Protein AF-A0A8T7HQQ9-F1 (afdb_monomer)

Nearest PDB structures (foldseek):
  2ytz-assembly3_B  TM=6.172E-01  e=3.065E-08  Pyrococcus horikoshii
  7vvw-assembly1_B  TM=5.852E-01  e=3.913E-08  Roseovarius indicus
  2ejt-assembly1_A  TM=5.828E-01  e=6.000E-08  Pyrococcus horikoshii
  2ytz-assembly3_A  TM=6.026E-01  e=2.760E-07  Pyrococcus horikoshii
  7vvw-assembly1_A  TM=6.184E-01  e=2.034E-07  Roseovarius indicus

Foldseek 3Di:
DWEWEWEQELVSQKTFIDTVNHTPDMDGNPLADCVVVVLVVDDPPYFYWYYYNPQIFTDDDVVVVDDFDDDGVQLSQLLSCCLPPPQAWQEEEEEQCGLQRNQLSCCQRRNHQEYEYEHQDPSSLVNNVVSSCVRHPPDDWDWDDDPFWIWTDDPSHIYIYGHRQLQVVLAPAATQAYEYEDPDAPLQAHPPLCVLLSSLNSCVNRQYKYKYKDKPNCVVSNVVSCVVNVWDKDWFPDKDKHKDKDQQPDVVRVPDPVPDDGRPVVVCVVSVADADPDSIGIGIIMTGMMIIHD

Radius of gyration: 18.9 Å; Cα contacts (8 Å, |Δi|>4): 613; chains: 1; bounding box: 51×44×47 Å

pLDDT: mean 82.26, std 18.25, range [32.03, 98.62]

Secondary structure (DSSP, 8-state):
--EEEEEE-TTSSEEEEEETTEEEEEEES-SS-SHHHHHHH--SS-EEEEEETTEEEEPP-GGGT---PPP-HHHHHHHHHHHHH----SEEEEET-TTTHHHHHIIIII--SEEEEEES-HHHHHHHHHHHHHHH-SSPPEEEE-SSEEEEEETTEEEEEEES-HHHHTTT---SEEEE----BTTTB-S-TTHHHHHHHHHHHTTPEEEEEEEGGGHHHHHHHHHHHTPEEEEEEEEEEEEEEEETT-TTTS---SS-----HHHHHHTTPPP-SSSEEEEEEEEEEEEEE-

Structure (mmCIF, N/CA/C/O backbone):
data_AF-A0A8T7HQQ9-F1
#
_entry.id   AF-A0A8T7HQQ9-F1
#
loop_
_atom_site.group_PDB
_atom_site.id
_atom_site.type_symbol
_atom_site.label_atom_id
_atom_site.label_alt_id
_atom_site.label_comp_id
_atom_site.label_asym_id
_atom_site.label_entity_id
_atom_site.label_seq_id
_atom_site.pdbx_PDB_ins_code
_atom_site.Cartn_x
_atom_site.Cartn_y
_atom_site.Cartn_z
_atom_site.occupancy
_atom_site.B_iso_or_equiv
_atom_site.auth_seq_id
_atom_site.auth_comp_id
_atom_site.auth_asym_id
_atom_site.auth_atom_id
_atom_site.pdbx_PDB_model_num
ATOM 1 N N . MET A 1 1 ? 3.944 18.486 -23.556 1.00 62.72 1 MET A N 1
ATOM 2 C CA . MET A 1 1 ? 4.621 17.849 -22.408 1.00 62.72 1 MET A CA 1
ATOM 3 C C . MET A 1 1 ? 4.194 16.395 -22.449 1.00 62.72 1 MET A C 1
ATOM 5 O O . MET A 1 1 ? 2.994 16.179 -22.555 1.00 62.72 1 MET A O 1
ATOM 9 N N . ASN A 1 2 ? 5.118 15.434 -22.503 1.00 61.94 2 ASN A N 1
ATOM 10 C CA . ASN A 1 2 ? 4.721 14.025 -22.573 1.00 61.94 2 ASN A CA 1
ATOM 11 C C . ASN A 1 2 ? 4.152 13.606 -21.216 1.00 61.94 2 ASN A C 1
ATOM 13 O O . ASN A 1 2 ? 4.772 13.869 -20.181 1.00 61.94 2 ASN A O 1
ATOM 17 N N . ASN A 1 3 ? 2.970 12.994 -21.238 1.00 81.25 3 ASN A N 1
ATOM 18 C CA . ASN A 1 3 ? 2.319 12.448 -20.058 1.00 81.25 3 ASN A CA 1
ATOM 19 C C . ASN A 1 3 ? 2.271 10.930 -20.210 1.00 81.25 3 ASN A C 1
ATOM 21 O O . ASN A 1 3 ? 1.443 10.399 -20.956 1.00 81.25 3 ASN A O 1
ATOM 25 N N . TYR A 1 4 ? 3.212 10.257 -19.553 1.00 84.44 4 TYR A N 1
ATOM 26 C CA . TYR A 1 4 ? 3.312 8.808 -19.604 1.00 84.44 4 TYR A CA 1
ATOM 27 C C . TYR A 1 4 ? 2.467 8.192 -18.495 1.00 84.44 4 TYR A C 1
ATOM 29 O O . TYR A 1 4 ? 2.527 8.623 -17.341 1.00 84.44 4 TYR A O 1
ATOM 37 N N . ARG A 1 5 ? 1.699 7.158 -18.835 1.00 87.25 5 ARG A N 1
ATOM 38 C CA . ARG A 1 5 ? 0.920 6.365 -17.880 1.00 87.25 5 ARG A CA 1
ATOM 39 C C . ARG A 1 5 ? 1.297 4.903 -18.037 1.00 87.25 5 ARG A C 1
ATOM 41 O O . ARG A 1 5 ? 1.096 4.340 -19.104 1.00 87.25 5 ARG A O 1
ATOM 48 N N . LEU A 1 6 ? 1.813 4.294 -16.979 1.00 86.69 6 LEU A N 1
ATOM 49 C CA . LEU A 1 6 ? 1.999 2.853 -16.891 1.00 86.69 6 LEU A CA 1
ATOM 50 C C . LEU A 1 6 ? 0.832 2.262 -16.101 1.00 86.69 6 LEU A C 1
ATOM 52 O O . LEU A 1 6 ? 0.699 2.527 -14.907 1.00 86.69 6 LEU A O 1
ATOM 56 N N . ILE A 1 7 ? -0.038 1.507 -16.764 1.00 89.12 7 ILE A N 1
ATOM 57 C CA . ILE A 1 7 ? -1.265 0.971 -16.166 1.00 89.12 7 ILE A CA 1
ATOM 58 C C . ILE A 1 7 ? -1.230 -0.548 -16.219 1.00 89.12 7 ILE A C 1
ATOM 60 O O . ILE A 1 7 ? -1.074 -1.127 -17.291 1.00 89.12 7 ILE A O 1
ATOM 64 N N . THR A 1 8 ? -1.414 -1.173 -15.063 1.00 89.94 8 THR A N 1
ATOM 65 C CA . THR A 1 8 ? -1.632 -2.613 -14.936 1.00 89.94 8 THR A CA 1
ATOM 66 C C . THR A 1 8 ? -3.133 -2.904 -14.949 1.00 89.94 8 THR A C 1
ATOM 68 O O . THR A 1 8 ? -3.912 -2.242 -14.257 1.00 89.94 8 THR A O 1
ATOM 71 N N . ASP A 1 9 ? -3.561 -3.882 -15.739 1.00 90.81 9 ASP A N 1
ATOM 72 C CA . ASP A 1 9 ? -4.970 -4.266 -15.826 1.00 90.81 9 ASP A CA 1
ATOM 73 C C . ASP A 1 9 ? -5.455 -4.943 -14.531 1.00 90.81 9 ASP A C 1
ATOM 75 O O . ASP A 1 9 ? -4.669 -5.467 -13.741 1.00 90.81 9 ASP A O 1
ATOM 79 N N . ALA A 1 10 ? -6.773 -4.929 -14.307 1.00 90.81 10 ALA A N 1
ATOM 80 C CA . ALA A 1 10 ? -7.400 -5.415 -13.073 1.00 90.81 10 ALA A CA 1
ATOM 81 C C . ALA A 1 10 ? -7.166 -6.913 -12.800 1.00 90.81 10 ALA A C 1
ATOM 83 O O . ALA A 1 10 ? -7.166 -7.363 -11.657 1.00 90.81 10 ALA A O 1
ATOM 84 N N . ASP A 1 11 ? -6.966 -7.708 -13.845 1.00 89.69 11 ASP A N 1
ATOM 85 C CA . ASP A 1 11 ? -6.648 -9.128 -13.723 1.00 89.69 11 ASP A CA 1
ATOM 86 C C . ASP A 1 11 ? -5.150 -9.393 -13.502 1.00 89.69 11 ASP A C 1
ATOM 88 O O . ASP A 1 11 ? -4.794 -10.532 -13.192 1.00 89.69 11 ASP A O 1
ATOM 92 N N . LEU A 1 12 ? -4.311 -8.348 -13.567 1.00 88.75 12 LEU A N 1
ATOM 93 C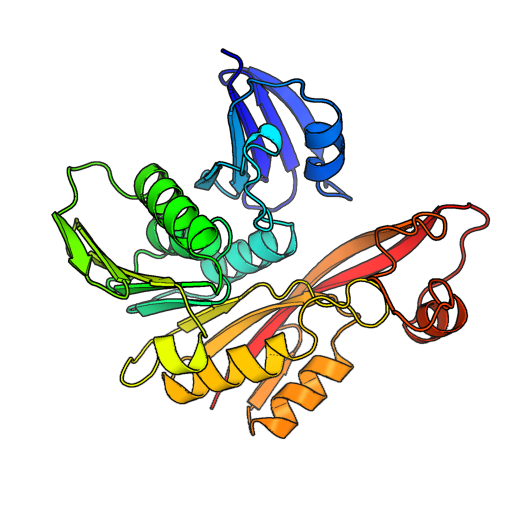 CA . LEU A 1 12 ? -2.843 -8.379 -13.574 1.00 88.75 12 LEU A CA 1
ATOM 94 C C . LEU A 1 12 ? -2.249 -9.055 -14.820 1.00 88.75 12 LEU A C 1
ATOM 96 O O . LEU A 1 12 ? -1.062 -9.380 -14.844 1.00 88.75 12 LEU A O 1
ATOM 100 N N . ALA A 1 13 ? -3.054 -9.271 -15.865 1.00 87.81 13 ALA A N 1
ATOM 101 C CA . ALA A 1 13 ? -2.622 -9.979 -17.061 1.00 87.81 13 ALA A CA 1
ATOM 102 C C . ALA A 1 13 ? -1.843 -9.091 -18.025 1.00 87.81 13 ALA A C 1
ATOM 104 O O . ALA A 1 13 ? -1.060 -9.631 -18.794 1.00 87.81 13 ALA A O 1
ATOM 105 N N . ASN A 1 14 ? -2.008 -7.766 -17.990 1.00 87.88 14 ASN A N 1
ATOM 106 C CA . ASN A 1 14 ? -1.263 -6.865 -18.867 1.00 87.88 14 ASN A CA 1
ATOM 107 C C . ASN A 1 14 ? -0.781 -5.622 -18.131 1.00 87.88 14 ASN A C 1
ATOM 109 O O . ASN A 1 14 ? -1.441 -5.119 -17.221 1.00 87.88 14 ASN A O 1
ATOM 113 N N . GLN A 1 15 ? 0.345 -5.086 -18.592 1.00 87.12 15 GLN A N 1
ATOM 114 C CA . GLN A 1 15 ? 0.811 -3.751 -18.247 1.00 87.12 15 GLN A CA 1
ATOM 115 C C . GLN A 1 15 ? 1.030 -2.947 -19.529 1.00 87.12 15 GLN A C 1
ATOM 117 O O . GLN A 1 15 ? 1.688 -3.412 -20.460 1.00 87.12 15 GLN A O 1
ATOM 122 N N . ARG A 1 16 ? 0.459 -1.745 -19.591 1.00 88.69 16 ARG A N 1
ATOM 123 C CA . ARG A 1 16 ? 0.450 -0.884 -20.778 1.00 88.69 16 ARG A CA 1
ATOM 124 C C . ARG A 1 16 ? 1.108 0.451 -20.477 1.00 88.69 16 ARG A C 1
ATOM 126 O O . ARG A 1 16 ? 0.788 1.084 -19.472 1.00 88.69 16 ARG A O 1
ATOM 133 N N . LEU A 1 17 ? 2.002 0.884 -21.357 1.00 87.38 17 LEU A N 1
ATOM 134 C CA . LEU A 1 17 ? 2.579 2.220 -21.371 1.00 87.38 17 LEU A CA 1
ATOM 135 C C . LEU A 1 17 ? 1.827 3.075 -22.389 1.00 87.38 17 LEU A C 1
ATOM 137 O O . LEU A 1 17 ? 1.870 2.818 -23.592 1.00 87.38 17 LEU A O 1
ATOM 141 N N . LEU A 1 18 ? 1.175 4.117 -21.892 1.00 88.44 18 LEU A N 1
ATOM 142 C CA . LEU A 1 18 ? 0.464 5.103 -22.690 1.00 88.44 18 LEU A CA 1
ATOM 143 C C . LEU A 1 18 ? 1.251 6.414 -22.712 1.00 88.44 18 LEU A C 1
ATOM 145 O O . LEU A 1 18 ? 1.771 6.839 -21.681 1.00 88.44 18 LEU A O 1
ATOM 149 N N . ASN A 1 19 ? 1.275 7.089 -23.855 1.00 87.19 19 ASN A N 1
ATOM 150 C CA . ASN A 1 19 ? 1.781 8.444 -24.039 1.00 87.19 19 ASN A CA 1
ATOM 151 C C . ASN A 1 19 ? 0.651 9.311 -24.600 1.00 87.19 19 ASN A C 1
ATOM 153 O O . ASN A 1 19 ? 0.248 9.149 -25.750 1.00 87.19 19 ASN A O 1
ATOM 157 N N . ASN A 1 20 ? 0.109 10.217 -23.784 1.00 85.75 20 ASN A N 1
ATOM 158 C CA . ASN A 1 20 ? -1.069 11.019 -24.146 1.00 85.75 20 ASN A CA 1
ATOM 159 C C . ASN A 1 20 ? -2.244 10.156 -24.665 1.00 85.75 20 ASN A C 1
ATOM 161 O O . ASN A 1 20 ? -2.833 10.465 -25.696 1.00 85.75 20 ASN A O 1
ATOM 165 N N . GLU A 1 21 ? -2.559 9.068 -23.950 1.00 87.00 21 GLU A N 1
ATOM 166 C CA . GLU A 1 21 ? -3.611 8.082 -24.282 1.00 87.00 21 GLU A CA 1
ATOM 167 C C . GLU A 1 21 ? -3.352 7.212 -25.526 1.00 87.00 21 GLU A C 1
ATOM 169 O O . GLU A 1 21 ? -4.173 6.358 -25.857 1.00 87.00 21 GLU A O 1
ATOM 174 N N . ILE A 1 22 ? -2.206 7.368 -26.189 1.00 88.12 22 ILE A N 1
ATOM 175 C CA . ILE A 1 22 ? -1.765 6.464 -27.253 1.00 88.12 22 ILE A CA 1
ATOM 176 C C . ILE A 1 22 ? -0.929 5.356 -26.619 1.00 88.12 22 ILE A C 1
ATOM 178 O O . ILE A 1 22 ? 0.030 5.638 -25.903 1.00 88.12 22 ILE A O 1
ATOM 182 N N . GLU A 1 23 ? -1.291 4.100 -26.861 1.00 90.19 23 GLU A N 1
ATOM 183 C CA . GLU A 1 23 ? -0.507 2.957 -26.397 1.00 90.19 23 GLU A CA 1
ATOM 184 C C . GLU A 1 23 ? 0.798 2.847 -27.193 1.00 90.19 23 GLU A C 1
ATOM 186 O O . GLU A 1 23 ? 0.785 2.666 -28.408 1.00 90.19 23 GLU A O 1
ATOM 191 N N . GLU A 1 24 ? 1.923 2.983 -26.494 1.00 86.00 24 GLU A N 1
ATOM 192 C CA . GLU A 1 24 ? 3.272 2.871 -27.064 1.00 86.00 24 GLU A CA 1
ATOM 193 C C . GLU A 1 24 ? 3.819 1.447 -26.896 1.00 86.00 24 GLU A C 1
ATOM 195 O O . GLU A 1 24 ? 4.604 0.965 -27.711 1.00 86.00 24 GLU A O 1
ATOM 200 N N . MET A 1 25 ? 3.432 0.776 -25.806 1.00 84.44 25 MET A N 1
ATOM 201 C CA . MET A 1 25 ? 3.909 -0.559 -25.455 1.00 84.44 25 MET A CA 1
ATOM 202 C C . MET A 1 25 ? 2.899 -1.280 -24.561 1.00 84.44 25 MET A C 1
ATOM 204 O O . MET A 1 25 ? 2.342 -0.689 -23.637 1.00 84.44 25 MET A O 1
ATOM 208 N N . SER A 1 26 ? 2.749 -2.584 -24.772 1.00 85.44 26 SER A N 1
ATOM 209 C CA . SER A 1 26 ? 2.016 -3.492 -23.893 1.00 85.44 26 SER A CA 1
ATOM 210 C C . SER A 1 26 ? 2.866 -4.719 -23.585 1.00 85.44 26 SER A C 1
ATOM 212 O O . SER A 1 26 ? 3.539 -5.254 -24.468 1.00 85.44 26 SER A O 1
ATOM 214 N N . VAL A 1 27 ? 2.805 -5.197 -22.348 1.00 79.81 27 VAL A N 1
ATOM 215 C CA . VAL A 1 27 ? 3.419 -6.458 -21.932 1.00 79.81 27 VAL A CA 1
ATOM 216 C C . VAL A 1 27 ? 2.344 -7.352 -21.343 1.00 79.81 27 VAL A C 1
ATOM 218 O O . VAL A 1 27 ? 1.731 -7.011 -20.331 1.00 79.81 27 VAL A O 1
ATOM 221 N N . GLU A 1 28 ? 2.135 -8.498 -21.985 1.00 82.19 28 GLU A N 1
ATOM 222 C CA . GLU A 1 28 ? 1.307 -9.576 -21.454 1.00 82.19 28 GLU A CA 1
ATOM 223 C C . GLU A 1 28 ? 2.076 -10.323 -20.362 1.00 82.19 28 GLU A C 1
ATOM 225 O O . GLU A 1 28 ? 3.266 -10.610 -20.504 1.00 82.19 28 GLU A O 1
ATOM 230 N N . LYS A 1 29 ? 1.376 -10.656 -19.279 1.00 72.31 29 LYS A N 1
ATOM 231 C CA . LYS A 1 29 ? 1.874 -11.324 -18.072 1.00 72.31 29 LYS A CA 1
ATOM 232 C C . LYS A 1 29 ? 3.209 -10.727 -17.632 1.00 72.31 29 LYS A C 1
ATOM 234 O O . LYS A 1 29 ? 4.226 -11.425 -17.691 1.00 72.31 29 LYS A O 1
ATOM 239 N N . PRO A 1 30 ? 3.230 -9.438 -17.246 1.00 67.56 30 PRO A N 1
ATOM 240 C CA . PRO A 1 30 ? 4.462 -8.753 -16.889 1.00 67.56 30 PRO A CA 1
ATOM 241 C C . PRO A 1 30 ? 5.160 -9.517 -15.763 1.00 67.56 30 PRO A C 1
ATOM 243 O O . PRO A 1 30 ? 4.768 -9.463 -14.603 1.00 67.56 30 PRO A O 1
ATOM 246 N N . LEU A 1 31 ? 6.214 -10.248 -16.132 1.00 57.56 31 LEU A N 1
ATOM 247 C CA . LEU A 1 31 ? 7.060 -10.984 -15.195 1.00 57.56 31 LEU A CA 1
ATOM 248 C C . LEU A 1 31 ? 7.798 -10.019 -14.258 1.00 57.56 31 LEU A C 1
ATOM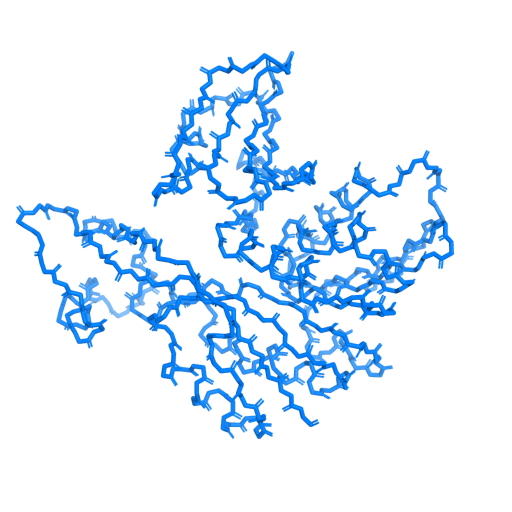 250 O O . LEU A 1 31 ? 8.195 -10.386 -13.163 1.00 57.56 31 LEU A O 1
ATOM 254 N N . LEU A 1 32 ? 7.984 -8.771 -14.685 1.00 57.56 32 LEU A N 1
ATOM 255 C CA . LEU A 1 32 ? 8.584 -7.698 -13.907 1.00 57.56 32 LEU A CA 1
ATOM 256 C C . LEU A 1 32 ? 7.717 -6.454 -14.046 1.00 57.56 32 LEU A C 1
ATOM 258 O O . LEU A 1 32 ? 7.183 -6.193 -15.123 1.00 57.56 32 LEU A O 1
ATOM 262 N N . SER A 1 33 ? 7.667 -5.646 -12.991 1.00 58.66 33 SER A N 1
ATOM 263 C CA . SER A 1 33 ? 7.308 -4.233 -13.118 1.00 58.66 33 SER A CA 1
ATOM 264 C C . SER A 1 33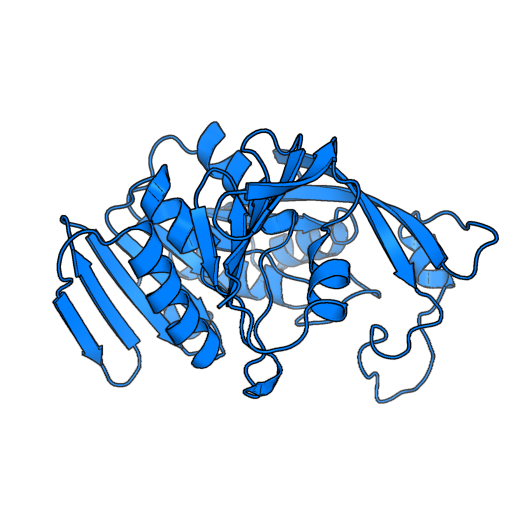 ? 8.226 -3.570 -14.160 1.00 58.66 33 SER A C 1
ATOM 266 O O . SER A 1 33 ? 9.443 -3.535 -13.955 1.00 58.66 33 SER A O 1
ATOM 268 N N . LEU A 1 34 ? 7.684 -3.029 -15.259 1.00 61.75 34 LEU A N 1
ATOM 269 C CA . LEU A 1 34 ? 8.426 -2.204 -16.231 1.00 61.75 34 LEU A CA 1
ATOM 270 C C . LEU A 1 34 ? 8.929 -0.881 -15.627 1.00 61.75 34 LEU A C 1
ATOM 272 O O . LEU A 1 34 ? 9.793 -0.210 -16.193 1.00 61.75 34 LEU A O 1
ATOM 276 N N . GLU A 1 35 ? 8.411 -0.522 -14.458 1.00 64.00 35 GLU A N 1
ATOM 277 C CA . GLU A 1 35 ? 8.636 0.704 -13.710 1.00 64.00 35 GLU A CA 1
ATOM 278 C C . GLU A 1 35 ? 10.122 1.100 -13.618 1.00 64.00 35 GLU A C 1
ATOM 280 O O . GLU A 1 35 ? 10.449 2.215 -14.032 1.00 64.00 35 GLU A O 1
ATOM 285 N N . PRO A 1 36 ? 11.058 0.247 -13.138 1.00 57.94 36 PRO A N 1
ATOM 286 C CA . PRO A 1 36 ? 12.452 0.656 -12.965 1.00 57.94 36 PRO A CA 1
ATOM 287 C C . PRO A 1 36 ? 13.175 0.853 -14.302 1.00 57.94 36 PRO A C 1
ATOM 289 O O . PRO A 1 36 ? 14.076 1.683 -14.395 1.00 57.94 36 PRO A O 1
ATOM 292 N N . LEU A 1 37 ? 12.776 0.103 -15.337 1.00 61.19 37 LEU A N 1
ATOM 293 C CA . LEU A 1 37 ? 13.358 0.199 -16.676 1.00 61.19 37 LEU A CA 1
ATOM 294 C C . LEU A 1 37 ? 12.938 1.501 -17.355 1.00 61.19 37 LEU A C 1
ATOM 296 O O . LEU A 1 37 ? 13.776 2.199 -17.921 1.00 61.19 37 LEU A O 1
ATOM 300 N N . LEU A 1 38 ? 11.655 1.851 -17.256 1.00 65.38 38 LEU A N 1
ATOM 301 C CA . LEU A 1 38 ? 11.108 3.061 -17.860 1.00 65.38 38 LEU A CA 1
ATOM 302 C C . LEU A 1 38 ? 11.610 4.317 -17.146 1.00 65.38 38 LEU A C 1
ATOM 304 O O . LEU A 1 38 ? 12.049 5.257 -17.803 1.00 65.38 38 LEU A O 1
ATOM 308 N N . LEU A 1 39 ? 11.633 4.324 -15.812 1.00 62.44 39 LEU A N 1
ATOM 309 C CA . LEU A 1 39 ? 12.123 5.473 -15.044 1.00 62.44 39 LEU A CA 1
ATOM 310 C C . LEU A 1 39 ? 13.601 5.788 -15.307 1.00 62.44 39 LEU A C 1
ATOM 312 O O . LEU A 1 39 ? 13.986 6.951 -15.260 1.00 62.44 39 LEU A O 1
ATOM 316 N N . ALA A 1 40 ? 14.418 4.778 -15.618 1.00 61.38 40 ALA A N 1
ATOM 317 C CA . ALA A 1 40 ? 15.818 4.981 -15.986 1.00 61.38 40 ALA A CA 1
ATOM 318 C C . ALA A 1 40 ? 16.001 5.570 -17.399 1.00 61.38 40 ALA A C 1
ATOM 320 O O . ALA A 1 40 ? 17.045 6.152 -17.687 1.00 61.38 40 ALA A O 1
ATOM 321 N N . GLN A 1 41 ? 15.014 5.404 -18.286 1.00 66.00 41 GLN A N 1
ATOM 322 C CA . GLN A 1 41 ? 15.097 5.805 -19.696 1.00 66.00 41 GLN A CA 1
ATOM 323 C C . GLN A 1 41 ? 14.354 7.108 -20.007 1.00 66.00 41 GLN A C 1
ATOM 325 O O . GLN A 1 41 ? 14.681 7.787 -20.981 1.00 66.00 41 GLN A O 1
ATOM 330 N N . LEU A 1 42 ? 13.353 7.472 -19.206 1.00 64.44 42 LEU A N 1
ATOM 331 C CA . LEU A 1 42 ? 12.567 8.680 -19.425 1.00 64.44 42 LEU A CA 1
ATOM 332 C C . LEU A 1 42 ? 13.351 9.929 -18.994 1.00 64.44 42 LEU A C 1
ATOM 334 O O . LEU A 1 42 ? 13.641 10.135 -17.818 1.00 64.44 42 LEU A O 1
ATOM 338 N N . ALA A 1 43 ? 13.672 10.791 -19.961 1.00 56.53 43 ALA A N 1
ATOM 339 C CA . ALA A 1 43 ? 14.317 12.074 -19.702 1.00 56.53 43 ALA A CA 1
ATOM 340 C C . ALA A 1 43 ? 13.331 13.082 -19.060 1.00 56.53 43 ALA A C 1
ATOM 342 O O . ALA A 1 43 ? 12.196 13.211 -19.532 1.00 56.53 43 ALA A O 1
ATOM 343 N N . PRO A 1 44 ? 13.740 13.848 -18.029 1.00 59.31 44 PRO A N 1
ATOM 344 C CA . PRO A 1 44 ? 12.962 14.985 -17.531 1.00 59.31 44 PRO A CA 1
ATOM 345 C C . PRO A 1 44 ? 12.720 16.039 -18.634 1.00 59.31 44 PRO A C 1
ATOM 347 O O . PRO A 1 44 ? 13.604 16.227 -19.473 1.00 59.31 44 PRO A O 1
ATOM 350 N N . PRO A 1 45 ? 11.593 16.789 -18.634 1.00 56.00 45 PRO A N 1
ATOM 351 C CA . PRO A 1 45 ? 10.503 16.806 -17.655 1.00 56.00 45 PRO A CA 1
ATOM 352 C C . PRO A 1 45 ? 9.267 16.029 -18.151 1.00 56.00 45 PRO A C 1
ATOM 354 O O . PRO A 1 45 ? 8.407 16.577 -18.846 1.00 56.00 45 PRO A O 1
ATOM 357 N N . ALA A 1 46 ? 9.153 14.755 -17.778 1.00 61.91 46 ALA A N 1
ATOM 358 C CA . ALA A 1 46 ? 7.958 13.953 -18.031 1.00 61.91 46 ALA A CA 1
ATOM 359 C C . ALA A 1 46 ? 7.118 13.821 -16.754 1.00 61.91 46 ALA A C 1
ATOM 361 O O . ALA A 1 46 ? 7.656 13.564 -15.677 1.00 61.91 46 ALA A O 1
ATOM 362 N N . THR A 1 47 ? 5.795 13.969 -16.866 1.00 72.25 47 THR A N 1
ATOM 363 C CA . THR A 1 47 ? 4.883 13.498 -15.815 1.00 72.25 47 THR A CA 1
ATOM 364 C C . THR A 1 47 ? 4.686 12.004 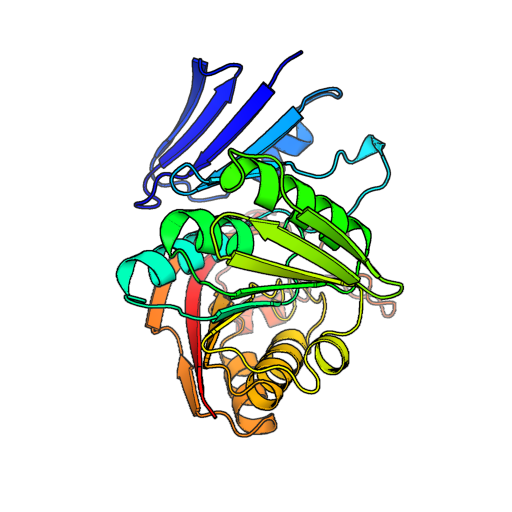-16.023 1.00 72.25 47 THR A C 1
ATOM 366 O O . THR A 1 47 ? 4.278 11.583 -17.104 1.00 72.25 47 THR A O 1
ATOM 369 N N . PHE A 1 48 ? 5.013 11.213 -15.003 1.00 81.25 48 PHE A N 1
ATOM 370 C CA . PHE A 1 48 ? 4.853 9.766 -15.033 1.00 81.25 48 PHE A CA 1
ATOM 371 C C . PHE A 1 48 ? 3.812 9.345 -14.002 1.00 81.25 48 PHE A C 1
ATOM 373 O O . PHE A 1 48 ? 3.955 9.608 -12.801 1.00 81.25 48 PHE A O 1
ATOM 380 N N . LEU A 1 49 ? 2.752 8.711 -14.488 1.00 87.31 49 LEU A N 1
ATOM 381 C CA . LEU A 1 49 ? 1.715 8.111 -13.668 1.00 87.31 49 LEU A CA 1
ATOM 382 C C . LEU A 1 49 ? 1.860 6.598 -13.693 1.00 87.31 49 LEU A C 1
ATOM 384 O O . LEU A 1 49 ? 2.094 6.005 -14.742 1.00 87.31 49 LEU A O 1
ATOM 388 N N . MET A 1 50 ? 1.650 5.980 -12.542 1.00 87.38 50 MET A N 1
ATOM 389 C CA . MET A 1 50 ? 1.588 4.533 -12.408 1.00 87.38 50 MET A CA 1
ATOM 390 C C . MET A 1 50 ? 0.246 4.144 -11.817 1.00 87.38 50 MET A C 1
ATOM 392 O O . MET A 1 50 ? -0.234 4.817 -10.906 1.00 87.38 50 MET A O 1
ATOM 396 N N . GLY A 1 51 ? -0.367 3.079 -12.311 1.00 88.81 51 GLY A N 1
ATOM 397 C CA . GLY A 1 51 ? -1.679 2.692 -11.833 1.00 88.81 51 GLY A CA 1
ATOM 398 C C . GLY A 1 51 ? -2.044 1.238 -12.028 1.00 88.81 51 GLY A C 1
ATOM 399 O O . GLY A 1 51 ? -1.355 0.479 -12.706 1.00 88.81 51 GLY A O 1
ATOM 400 N N . TYR A 1 52 ? -3.175 0.891 -11.433 1.00 92.25 52 TYR A N 1
ATOM 401 C CA . TYR A 1 52 ? -3.823 -0.404 -11.534 1.00 92.25 52 TYR A CA 1
ATOM 402 C C . TYR A 1 52 ? -5.337 -0.202 -11.534 1.00 92.25 52 TYR A C 1
ATOM 404 O O . TYR A 1 52 ? -5.835 0.601 -10.742 1.00 92.25 52 TYR A O 1
ATOM 412 N N . ASP A 1 53 ? -6.046 -0.923 -12.412 1.00 91.00 53 ASP A N 1
ATOM 413 C CA . ASP A 1 53 ? -7.518 -0.907 -12.488 1.00 91.00 53 ASP A CA 1
ATOM 414 C C . ASP A 1 53 ? -8.065 0.532 -12.503 1.00 91.00 53 ASP A C 1
ATOM 416 O O . ASP A 1 53 ? -8.866 0.897 -11.655 1.00 91.00 53 ASP A O 1
ATOM 420 N N . ASP A 1 54 ? -7.543 1.337 -13.443 1.00 90.44 54 ASP A N 1
ATOM 421 C CA . ASP A 1 54 ? -7.778 2.775 -13.704 1.00 90.44 54 ASP A CA 1
ATOM 422 C C . ASP A 1 54 ? -7.319 3.803 -12.649 1.00 90.44 54 ASP A C 1
ATOM 424 O O . ASP A 1 54 ? -7.164 4.983 -12.981 1.00 90.44 54 ASP A O 1
ATOM 428 N N . VAL A 1 55 ? -6.987 3.371 -11.433 1.00 94.06 55 VAL A N 1
ATOM 429 C CA . VAL A 1 55 ? -6.470 4.250 -10.376 1.00 94.06 55 VAL A CA 1
ATOM 430 C C . VAL A 1 55 ? -4.998 4.535 -10.627 1.00 94.06 55 VAL A C 1
ATOM 432 O O . VAL A 1 55 ? -4.195 3.610 -10.739 1.00 94.06 55 VAL A O 1
ATOM 435 N N . THR A 1 56 ? -4.617 5.813 -10.678 1.00 92.69 56 THR A N 1
ATOM 436 C CA . THR A 1 56 ? -3.244 6.229 -11.008 1.00 92.69 56 THR A CA 1
ATOM 437 C C . THR A 1 56 ? -2.650 7.191 -9.987 1.00 92.69 56 THR A C 1
ATOM 439 O O . THR A 1 56 ? -3.276 8.163 -9.570 1.00 92.69 56 THR A O 1
ATOM 442 N N . VAL A 1 57 ? -1.389 6.986 -9.628 1.00 90.81 57 VAL A N 1
ATOM 443 C CA . VAL A 1 57 ? -0.623 7.875 -8.756 1.00 90.81 57 VAL A CA 1
ATOM 444 C C . VAL A 1 57 ? 0.551 8.481 -9.509 1.00 90.81 57 VAL A C 1
ATOM 446 O O . VAL A 1 57 ? 1.172 7.847 -10.358 1.00 90.81 57 VAL A O 1
ATOM 449 N N . GLY A 1 58 ? 0.825 9.751 -9.229 1.00 87.75 58 GLY A N 1
ATOM 450 C CA . GLY A 1 58 ? 2.004 10.442 -9.725 1.00 87.75 58 GLY A CA 1
ATOM 451 C C . GLY A 1 58 ? 3.212 10.030 -8.907 1.00 87.75 58 GLY A C 1
ATOM 452 O O . GLY A 1 58 ? 3.126 9.946 -7.679 1.00 87.75 58 GLY A O 1
ATOM 453 N N . LEU A 1 59 ? 4.315 9.777 -9.601 1.00 76.25 59 LEU A N 1
ATOM 454 C CA . LEU A 1 59 ? 5.589 9.446 -8.978 1.00 76.25 59 LEU A CA 1
ATOM 455 C C . LEU A 1 59 ? 6.392 10.716 -8.673 1.00 76.25 59 LEU A C 1
ATOM 457 O O . LEU A 1 59 ? 6.209 11.730 -9.359 1.00 76.25 59 LEU A O 1
ATOM 461 N N . PRO A 1 60 ? 7.261 10.685 -7.647 1.00 69.06 60 PRO A N 1
ATOM 462 C CA . PRO A 1 60 ? 8.153 11.795 -7.371 1.00 69.06 60 PRO A CA 1
ATOM 463 C C . PRO A 1 60 ? 9.061 12.018 -8.575 1.00 69.06 60 PRO A C 1
ATOM 465 O O . PRO A 1 60 ? 9.522 11.067 -9.208 1.00 69.06 60 PRO A O 1
ATOM 468 N N . ASN A 1 61 ? 9.324 13.284 -8.892 1.00 66.75 61 ASN A N 1
ATOM 469 C CA . ASN A 1 61 ? 10.348 13.607 -9.869 1.00 66.75 61 ASN A CA 1
ATOM 470 C C . ASN A 1 61 ? 11.717 13.508 -9.172 1.00 66.75 61 ASN A C 1
ATOM 472 O O . ASN A 1 61 ? 11.991 14.342 -8.302 1.00 66.75 61 ASN A O 1
ATOM 476 N N . PRO A 1 62 ? 12.597 12.558 -9.549 1.00 57.69 62 PRO A N 1
ATOM 477 C CA . PRO A 1 62 ? 13.885 12.378 -8.882 1.00 57.69 62 PRO A CA 1
ATOM 478 C C . PRO A 1 62 ? 14.756 13.642 -8.915 1.00 57.69 62 PRO A C 1
ATOM 480 O O . PRO A 1 62 ? 15.580 13.849 -8.027 1.00 57.69 62 PRO A O 1
ATOM 483 N N . SER A 1 63 ? 14.556 14.525 -9.905 1.00 57.91 63 SER A N 1
ATOM 484 C CA . SER A 1 63 ? 15.298 15.787 -10.013 1.00 57.91 63 SER A CA 1
ATOM 485 C C . SER A 1 63 ? 14.967 16.801 -8.915 1.00 57.91 63 SER A C 1
ATOM 487 O O . SER A 1 63 ? 15.716 17.758 -8.742 1.00 57.91 63 SER A O 1
ATOM 489 N N . ASN A 1 64 ? 13.861 16.617 -8.189 1.00 60.25 64 ASN A N 1
ATOM 490 C CA . ASN A 1 64 ? 13.416 17.528 -7.133 1.00 60.25 64 ASN A CA 1
ATOM 491 C C . ASN A 1 64 ? 13.872 17.090 -5.732 1.00 60.25 64 ASN A C 1
ATOM 493 O O . ASN A 1 64 ? 13.554 17.761 -4.756 1.00 60.25 64 ASN A O 1
ATOM 497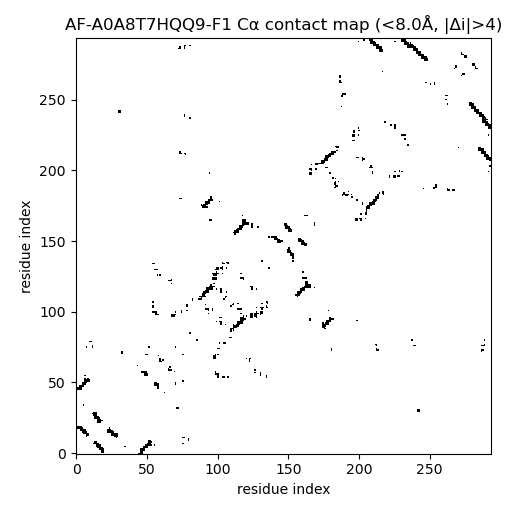 N N . GLY A 1 65 ? 14.613 15.980 -5.617 1.00 57.91 65 GLY A N 1
ATOM 498 C CA . GLY A 1 65 ? 15.049 15.438 -4.326 1.00 57.91 65 GLY A CA 1
ATOM 499 C C . GLY A 1 65 ? 13.944 14.732 -3.531 1.00 57.91 65 GLY A C 1
ATOM 500 O O . GLY A 1 65 ? 14.194 14.293 -2.410 1.00 57.91 65 GLY A O 1
ATOM 501 N N . ASP A 1 66 ? 12.747 14.586 -4.106 1.00 60.09 66 ASP A N 1
ATOM 502 C CA . ASP A 1 66 ? 11.667 13.794 -3.526 1.00 60.09 66 ASP A CA 1
ATOM 503 C C . ASP A 1 66 ? 11.993 12.300 -3.657 1.00 60.09 66 ASP A C 1
ATOM 505 O O . ASP A 1 66 ? 12.185 11.787 -4.761 1.00 60.09 66 ASP A O 1
ATOM 509 N N . ALA A 1 67 ? 12.037 11.589 -2.530 1.00 65.00 67 ALA A N 1
ATOM 510 C CA . ALA A 1 67 ? 12.232 10.144 -2.496 1.00 65.00 67 ALA A CA 1
ATOM 511 C C . ALA A 1 67 ? 11.144 9.498 -1.634 1.00 65.00 67 ALA A C 1
ATOM 513 O O . ALA A 1 67 ? 11.192 9.549 -0.407 1.00 65.00 67 ALA A O 1
ATOM 514 N N . PHE A 1 68 ? 10.159 8.882 -2.282 1.00 69.31 68 PHE A N 1
ATOM 515 C CA . PHE A 1 68 ? 9.225 7.960 -1.640 1.00 69.31 68 PHE A CA 1
ATOM 516 C C . PHE A 1 68 ? 8.989 6.755 -2.556 1.00 69.31 68 PHE A C 1
ATOM 518 O O . PHE A 1 68 ? 9.129 6.879 -3.778 1.00 69.31 68 PHE A O 1
ATOM 525 N N . PRO A 1 69 ? 8.692 5.571 -1.989 1.00 69.00 69 PRO A N 1
ATOM 526 C CA . PRO A 1 69 ? 8.554 4.358 -2.777 1.00 69.00 69 PRO A CA 1
ATOM 527 C C . PRO A 1 69 ? 7.389 4.470 -3.760 1.00 69.00 69 PRO A C 1
ATOM 529 O O . PRO A 1 69 ? 6.315 4.990 -3.448 1.00 69.00 69 PRO A O 1
ATOM 532 N N . HIS A 1 70 ? 7.619 3.959 -4.965 1.00 75.69 70 HIS A N 1
ATOM 533 C CA . HIS A 1 70 ? 6.580 3.823 -5.975 1.00 75.69 70 HIS A CA 1
ATOM 534 C C . HIS A 1 70 ? 5.688 2.620 -5.643 1.00 75.69 70 HIS A C 1
ATOM 536 O O . HIS A 1 70 ? 6.159 1.674 -4.998 1.00 75.69 70 HIS A O 1
ATOM 542 N N . PRO A 1 71 ? 4.426 2.606 -6.110 1.00 84.19 71 PRO A N 1
ATOM 543 C CA . PRO A 1 71 ? 3.648 1.379 -6.117 1.00 84.19 71 PRO A CA 1
ATOM 544 C C . PRO A 1 71 ? 4.409 0.271 -6.844 1.00 84.19 71 PRO A C 1
ATOM 546 O O . PRO A 1 71 ? 5.266 0.511 -7.694 1.00 84.19 71 PRO A O 1
ATOM 549 N N . SER A 1 72 ? 4.100 -0.956 -6.470 1.00 83.88 72 SER A N 1
ATOM 550 C CA . SER A 1 72 ? 4.736 -2.159 -6.990 1.00 83.88 72 SER A CA 1
ATOM 551 C C . SER A 1 72 ? 3.683 -3.235 -7.181 1.00 83.88 72 SER A C 1
ATOM 553 O O . SER A 1 72 ? 2.551 -3.087 -6.716 1.00 83.88 72 SER A O 1
ATOM 555 N N . MET A 1 73 ? 4.067 -4.366 -7.768 1.00 85.44 73 MET A N 1
ATOM 556 C CA . MET A 1 73 ? 3.154 -5.498 -7.914 1.00 85.44 73 MET A CA 1
ATOM 557 C C . MET A 1 73 ? 2.549 -5.973 -6.576 1.00 85.44 73 MET A C 1
ATOM 559 O O . MET A 1 73 ? 1.401 -6.400 -6.556 1.00 85.44 73 MET A O 1
ATOM 563 N N . MET A 1 74 ? 3.239 -5.800 -5.436 1.00 88.81 74 MET A N 1
ATOM 564 C CA . MET A 1 74 ? 2.655 -6.070 -4.105 1.00 88.81 74 MET A CA 1
ATOM 565 C C . MET A 1 74 ? 1.421 -5.201 -3.825 1.00 88.81 74 MET A C 1
ATOM 567 O O . MET A 1 74 ? 0.418 -5.680 -3.303 1.00 88.81 74 MET A O 1
ATOM 571 N N . HIS A 1 75 ? 1.455 -3.929 -4.231 1.00 92.88 75 HIS A N 1
ATOM 572 C CA . HIS A 1 75 ? 0.315 -3.026 -4.092 1.00 92.88 75 HIS A CA 1
ATOM 573 C C . HIS A 1 75 ? -0.850 -3.443 -4.989 1.00 92.88 75 HIS A C 1
ATOM 575 O O . HIS A 1 75 ? -1.997 -3.384 -4.558 1.00 92.88 75 HIS A O 1
ATOM 581 N N . PHE A 1 76 ? -0.570 -3.875 -6.220 1.00 92.81 76 PHE A N 1
ATOM 582 C CA . PHE A 1 76 ? -1.609 -4.272 -7.174 1.00 92.81 76 PHE A CA 1
ATOM 583 C C . PHE A 1 76 ? -2.259 -5.603 -6.788 1.00 92.81 76 PHE A C 1
ATOM 585 O O . PHE A 1 76 ? -3.482 -5.715 -6.829 1.00 92.81 76 PHE A O 1
ATOM 592 N N . VAL A 1 77 ? -1.472 -6.573 -6.310 1.00 93.50 77 VAL A N 1
ATOM 593 C CA . VAL A 1 77 ? -1.987 -7.830 -5.744 1.00 93.50 77 VAL A CA 1
ATOM 594 C C . VAL A 1 77 ? -2.854 -7.556 -4.512 1.00 93.50 77 VAL A C 1
ATOM 596 O O . VAL A 1 77 ? -3.949 -8.108 -4.403 1.00 93.50 77 VAL A O 1
ATOM 599 N N . LEU A 1 78 ? -2.427 -6.656 -3.618 1.00 96.81 78 LEU A N 1
ATOM 600 C CA . LEU A 1 78 ? -3.243 -6.261 -2.469 1.00 96.81 78 LEU A CA 1
ATOM 601 C C . LEU A 1 78 ? -4.537 -5.554 -2.898 1.00 96.81 78 LEU A C 1
ATOM 603 O O . LEU A 1 78 ? -5.604 -5.881 -2.393 1.00 96.81 78 LEU A O 1
ATOM 607 N N . ALA A 1 79 ? -4.472 -4.622 -3.850 1.00 96.94 79 ALA A N 1
ATOM 608 C CA . ALA A 1 79 ? -5.645 -3.921 -4.370 1.00 96.94 79 ALA A CA 1
ATOM 609 C C . ALA A 1 79 ? -6.658 -4.880 -5.017 1.00 96.94 79 ALA A C 1
ATOM 611 O O . ALA A 1 79 ? -7.857 -4.769 -4.752 1.00 96.94 79 ALA A O 1
ATOM 612 N N . LYS A 1 80 ? -6.182 -5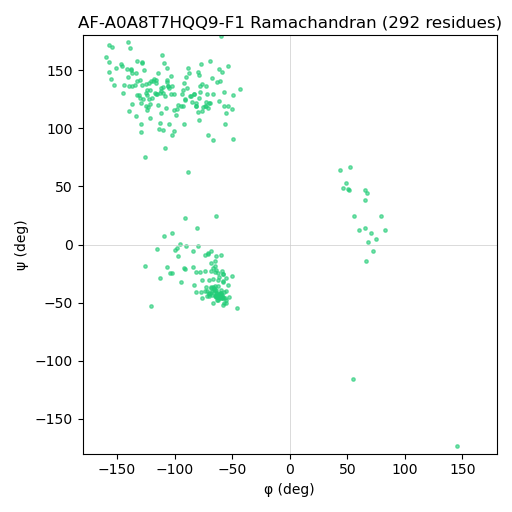.858 -5.799 1.00 95.94 80 LYS A N 1
ATOM 613 C CA . LYS A 1 80 ? -7.007 -6.936 -6.357 1.00 95.94 80 LYS A CA 1
ATOM 614 C C . LYS A 1 80 ? -7.711 -7.730 -5.261 1.00 95.94 80 LYS A C 1
ATOM 616 O O . LYS A 1 80 ? -8.934 -7.826 -5.282 1.00 95.94 80 LYS A O 1
ATOM 621 N N . PHE A 1 81 ? -6.957 -8.205 -4.269 1.00 97.25 81 PHE A N 1
ATOM 622 C CA . PHE A 1 81 ? -7.515 -8.935 -3.131 1.00 97.25 81 PHE A CA 1
ATOM 623 C C . PHE A 1 81 ? -8.586 -8.120 -2.398 1.00 97.25 81 PHE A C 1
ATOM 625 O O . PHE A 1 81 ? -9.667 -8.626 -2.114 1.00 97.25 81 PHE A O 1
ATOM 632 N N . LEU A 1 82 ? -8.320 -6.838 -2.124 1.00 96.94 82 LEU A N 1
ATOM 633 C CA . LEU A 1 82 ? -9.289 -5.966 -1.463 1.00 96.94 82 LEU A CA 1
ATOM 634 C C . LEU A 1 82 ? -10.583 -5.832 -2.281 1.00 96.94 82 LEU A C 1
ATOM 636 O O . LEU A 1 82 ? -11.665 -5.898 -1.709 1.00 96.94 82 LEU A O 1
ATOM 640 N N . LYS A 1 83 ? -10.490 -5.674 -3.605 1.00 95.50 83 LYS A N 1
ATOM 641 C CA . LYS A 1 83 ? -11.660 -5.571 -4.492 1.00 95.50 83 LYS A CA 1
ATOM 642 C C . LYS A 1 83 ? -12.478 -6.863 -4.554 1.00 95.50 83 LYS A C 1
ATOM 644 O O . LYS A 1 83 ? -13.703 -6.793 -4.622 1.00 95.50 83 LYS A O 1
ATOM 649 N N . GLU A 1 84 ? -11.821 -8.018 -4.570 1.00 95.25 84 GLU A N 1
ATOM 650 C CA . GLU A 1 84 ? -12.476 -9.322 -4.738 1.00 95.25 84 GLU A CA 1
ATOM 651 C C . GLU A 1 84 ? -13.073 -9.848 -3.422 1.00 95.25 84 GLU A C 1
ATOM 653 O O . GLU A 1 84 ? -14.205 -10.337 -3.404 1.00 95.25 84 GLU A O 1
ATOM 658 N N . GLU A 1 85 ? -12.356 -9.686 -2.308 1.00 95.44 85 GLU A N 1
ATOM 659 C CA . GLU A 1 85 ? -12.685 -10.346 -1.039 1.00 95.44 85 GLU A CA 1
ATOM 660 C C . GLU A 1 85 ? -13.332 -9.414 -0.005 1.00 95.44 85 GLU A C 1
ATOM 662 O O . GLU A 1 85 ? -14.079 -9.862 0.874 1.00 95.44 85 GLU A O 1
ATOM 667 N N . ILE A 1 86 ? -13.096 -8.101 -0.090 1.00 92.88 86 ILE A N 1
ATOM 668 C CA . ILE A 1 86 ? -13.594 -7.144 0.901 1.00 92.88 86 ILE A CA 1
ATOM 669 C C . ILE A 1 86 ? -14.841 -6.427 0.379 1.00 92.88 86 ILE A C 1
ATOM 671 O O . ILE A 1 86 ? -14.783 -5.434 -0.337 1.00 92.88 86 ILE A O 1
ATOM 675 N N . LYS A 1 87 ? -16.009 -6.923 0.801 1.00 84.62 87 LYS A N 1
ATOM 676 C CA . LYS A 1 87 ? -17.320 -6.450 0.316 1.00 84.62 87 LYS A CA 1
ATOM 677 C C . LYS A 1 87 ? -17.779 -5.114 0.899 1.00 84.62 87 LYS A C 1
ATOM 679 O O . LYS A 1 87 ? -18.552 -4.411 0.258 1.00 84.62 87 LYS A O 1
ATOM 684 N N . GLN A 1 88 ? -17.383 -4.804 2.132 1.00 85.69 88 GLN A N 1
ATOM 685 C CA . GLN A 1 88 ? -17.762 -3.572 2.822 1.00 85.69 88 GLN A CA 1
ATOM 686 C C . GLN A 1 88 ? -16.611 -3.094 3.696 1.00 85.69 88 GLN A C 1
ATOM 688 O O . GLN A 1 88 ? -16.055 -3.863 4.482 1.00 85.69 88 GLN A O 1
ATOM 693 N N . VAL A 1 89 ? -16.282 -1.813 3.564 1.00 91.50 89 VAL A N 1
ATOM 694 C CA . VAL A 1 89 ? -15.263 -1.137 4.362 1.00 91.50 89 VAL A CA 1
ATOM 695 C C . VAL A 1 89 ?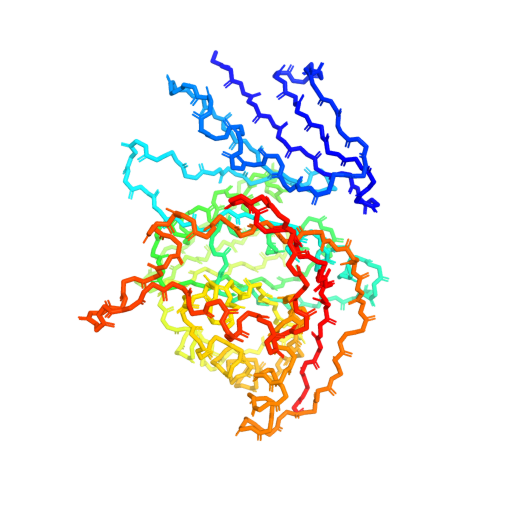 -15.854 0.179 4.820 1.00 91.50 89 VAL A C 1
ATOM 697 O O . VAL A 1 89 ? -16.074 1.062 4.006 1.00 91.50 89 VAL A O 1
ATOM 700 N N . GLU A 1 90 ? -16.130 0.318 6.111 1.00 95.62 90 GLU A N 1
ATOM 701 C CA . GLU A 1 90 ? -16.556 1.610 6.657 1.00 95.62 90 GLU A CA 1
ATOM 702 C C . GLU A 1 90 ? -15.350 2.545 6.796 1.00 95.62 90 GLU A C 1
ATOM 704 O O . GLU A 1 90 ? -15.375 3.697 6.368 1.00 95.62 90 GLU A O 1
ATOM 709 N N . SER A 1 91 ? -14.251 2.023 7.343 1.00 98.12 91 SER A N 1
ATOM 710 C CA . SER A 1 91 ? -13.037 2.787 7.599 1.00 98.12 91 SER A CA 1
ATOM 711 C C . SER A 1 91 ? -11.778 1.994 7.262 1.00 98.12 91 SER A C 1
ATOM 713 O O . SER A 1 91 ? -11.673 0.808 7.593 1.00 98.12 91 SER A O 1
ATOM 715 N N . LEU A 1 92 ? -10.824 2.657 6.603 1.00 98.50 92 LEU A N 1
ATOM 716 C CA . LEU A 1 92 ? -9.555 2.068 6.179 1.00 98.50 92 LEU A CA 1
ATOM 717 C C . LEU A 1 92 ? -8.370 2.980 6.497 1.00 98.50 92 LEU A C 1
ATOM 719 O O . LEU A 1 92 ? -8.417 4.184 6.249 1.00 98.50 92 LEU A O 1
ATOM 723 N N . ALA A 1 93 ? -7.297 2.381 7.003 1.00 98.62 93 ALA A N 1
ATOM 724 C CA . ALA A 1 93 ? -6.009 3.028 7.201 1.00 98.62 93 ALA A CA 1
ATOM 725 C C . ALA A 1 93 ? -4.941 2.452 6.258 1.00 98.62 93 ALA A C 1
ATOM 727 O O . ALA A 1 93 ? -4.796 1.240 6.174 1.00 98.62 93 ALA A O 1
ATOM 728 N N . ASP A 1 94 ? -4.189 3.312 5.576 1.00 98.38 94 ASP A N 1
ATOM 729 C CA . ASP A 1 94 ? -3.040 2.990 4.723 1.00 98.38 94 ASP A CA 1
ATOM 730 C C . ASP A 1 94 ? -1.750 3.369 5.471 1.00 9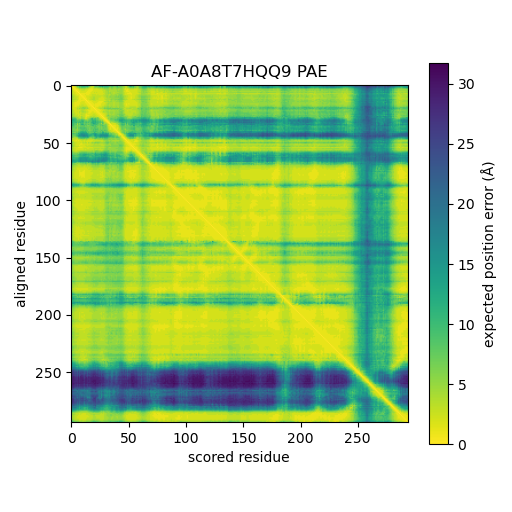8.38 94 ASP A C 1
ATOM 732 O O . ASP A 1 94 ? -1.444 4.554 5.652 1.00 98.38 94 ASP A O 1
ATOM 736 N N . PHE A 1 95 ? -1.046 2.365 6.002 1.00 97.62 95 PHE A N 1
ATOM 737 C CA . PHE A 1 95 ? 0.157 2.538 6.818 1.00 97.62 95 PHE A CA 1
ATOM 738 C C . PHE A 1 95 ? 1.427 2.450 5.971 1.00 97.62 95 PHE A C 1
ATOM 740 O O . PHE A 1 95 ? 1.642 1.474 5.253 1.00 97.62 95 PHE A O 1
ATOM 747 N N . GLY A 1 96 ? 2.308 3.444 6.113 1.00 94.50 96 GLY A N 1
ATOM 748 C CA . GLY A 1 96 ? 3.472 3.593 5.238 1.00 94.50 96 GLY A CA 1
ATOM 749 C C . GLY A 1 96 ? 3.036 3.893 3.807 1.00 94.50 96 GLY A C 1
ATOM 750 O O . GLY A 1 96 ? 3.473 3.219 2.876 1.00 94.50 96 GLY A O 1
ATOM 751 N N . CYS A 1 97 ? 2.110 4.843 3.648 1.00 94.31 97 CYS A N 1
ATOM 752 C CA . CYS A 1 97 ? 1.337 4.998 2.420 1.00 94.31 97 CYS A CA 1
ATOM 753 C C . CYS A 1 97 ? 2.171 5.426 1.200 1.00 94.31 97 CYS A C 1
ATOM 755 O O . CYS A 1 97 ? 1.725 5.228 0.068 1.00 94.31 97 CYS A O 1
ATOM 757 N N . GLY A 1 98 ? 3.367 6.001 1.378 1.00 91.94 98 GLY A N 1
ATOM 758 C CA . GLY A 1 98 ? 4.235 6.428 0.279 1.00 91.94 98 GLY A CA 1
ATOM 759 C C . GLY A 1 98 ? 3.514 7.379 -0.681 1.00 91.94 98 GLY A C 1
ATOM 760 O O . GLY A 1 98 ? 3.088 8.466 -0.301 1.00 91.94 98 GLY A O 1
ATOM 761 N N . ALA A 1 99 ? 3.329 6.956 -1.934 1.00 90.94 99 ALA A N 1
ATOM 762 C CA . ALA A 1 99 ? 2.563 7.710 -2.932 1.00 90.94 99 ALA A CA 1
ATOM 763 C C . ALA A 1 99 ? 1.033 7.735 -2.685 1.00 90.94 99 ALA A C 1
ATOM 765 O O . ALA A 1 99 ? 0.310 8.416 -3.415 1.00 90.94 99 ALA A O 1
ATOM 766 N N . GLY A 1 100 ? 0.528 6.976 -1.711 1.00 94.62 100 GLY A N 1
ATOM 767 C CA . GLY A 1 100 ? -0.883 6.904 -1.322 1.00 94.62 100 GLY A CA 1
ATOM 768 C C . GLY A 1 100 ? -1.743 6.037 -2.235 1.00 94.62 100 GLY A C 1
ATOM 769 O O . GLY A 1 100 ? -2.945 6.273 -2.344 1.00 94.62 100 GLY A O 1
ATOM 770 N N . PHE A 1 101 ? -1.146 5.071 -2.941 1.00 95.81 101 PHE A N 1
ATOM 771 C CA . PHE A 1 101 ? -1.868 4.264 -3.928 1.00 95.81 101 PHE A CA 1
ATOM 772 C C . PHE A 1 101 ? -3.001 3.441 -3.307 1.00 95.81 101 PHE A C 1
ATOM 774 O O . PHE A 1 101 ? -4.112 3.488 -3.827 1.00 95.81 101 PHE A O 1
ATOM 781 N N . LEU A 1 102 ? -2.763 2.723 -2.202 1.00 97.44 102 LEU A N 1
ATOM 782 C CA . LEU A 1 102 ? -3.785 1.848 -1.616 1.00 97.44 102 LEU A CA 1
ATOM 783 C C . LEU A 1 102 ? -4.953 2.655 -1.051 1.00 97.44 102 LEU A C 1
ATOM 785 O O . LEU A 1 102 ? -6.105 2.313 -1.310 1.00 97.44 102 LEU A O 1
ATOM 789 N N . GLY A 1 103 ? -4.689 3.756 -0.348 1.00 97.12 103 GLY A N 1
ATOM 790 C CA . GLY A 1 103 ? -5.752 4.638 0.124 1.00 97.12 103 GLY A CA 1
ATOM 791 C C . GLY A 1 103 ? -6.505 5.340 -1.017 1.00 97.12 103 GLY A C 1
ATOM 792 O O . GLY A 1 103 ? -7.731 5.460 -0.956 1.00 97.12 103 GLY A O 1
ATOM 793 N N . ALA A 1 104 ? -5.821 5.754 -2.094 1.00 96.88 104 ALA A N 1
ATOM 794 C CA . ALA A 1 104 ? -6.476 6.296 -3.290 1.00 96.88 104 ALA A CA 1
ATOM 795 C C . ALA A 1 104 ? -7.358 5.251 -3.986 1.00 96.88 104 ALA A C 1
ATOM 797 O O . ALA A 1 104 ? -8.485 5.570 -4.371 1.00 96.88 104 ALA A O 1
ATOM 798 N N . TYR A 1 105 ? -6.871 4.013 -4.088 1.00 97.25 105 TYR A N 1
ATOM 799 C CA . TYR A 1 105 ? -7.600 2.875 -4.638 1.00 97.25 105 TYR A CA 1
ATOM 800 C C . TYR A 1 105 ? -8.832 2.536 -3.803 1.00 97.25 105 TYR A C 1
ATOM 802 O O . TYR A 1 105 ? -9.935 2.424 -4.337 1.00 97.25 105 TYR A O 1
ATOM 810 N N . ALA A 1 106 ? -8.673 2.450 -2.480 1.00 96.88 106 ALA A N 1
ATOM 811 C CA . ALA A 1 106 ? -9.769 2.201 -1.555 1.00 96.88 106 ALA A CA 1
ATOM 812 C C . ALA A 1 106 ? -10.863 3.267 -1.685 1.00 96.88 106 ALA A C 1
ATOM 814 O O . ALA A 1 106 ? -12.039 2.925 -1.794 1.00 96.88 106 ALA A O 1
ATOM 815 N N . GLY A 1 107 ? -10.492 4.548 -1.751 1.00 95.81 107 GLY A N 1
ATOM 816 C CA . GLY A 1 107 ? -11.447 5.630 -1.986 1.00 95.81 107 GLY A CA 1
ATOM 817 C C . GLY A 1 107 ? -12.254 5.459 -3.276 1.00 95.81 107 GLY A C 1
ATOM 818 O O . GLY A 1 107 ? -13.459 5.723 -3.273 1.00 95.81 107 GLY A O 1
ATOM 819 N N . ALA A 1 108 ? -11.600 5.015 -4.352 1.00 95.25 108 ALA A N 1
ATOM 820 C CA . ALA A 1 108 ? -12.191 4.967 -5.685 1.00 95.25 108 ALA A CA 1
ATOM 821 C C . ALA A 1 108 ? -13.036 3.704 -5.900 1.00 95.25 108 ALA A C 1
ATOM 823 O O . ALA A 1 108 ? -14.051 3.746 -6.592 1.00 95.25 108 ALA A O 1
ATOM 824 N N . LYS A 1 109 ? -12.618 2.576 -5.314 1.00 95.19 109 LYS A N 1
ATOM 825 C CA . LYS A 1 109 ? -13.180 1.248 -5.606 1.00 95.19 109 LYS A CA 1
ATOM 826 C C . LYS A 1 109 ? -13.954 0.627 -4.449 1.00 95.19 109 LYS A C 1
ATOM 828 O O . LYS A 1 109 ? -14.882 -0.132 -4.700 1.00 95.19 109 LYS A O 1
ATOM 833 N N . LEU A 1 110 ? -13.602 0.951 -3.204 1.00 95.06 110 LEU A N 1
ATOM 834 C CA . LEU A 1 110 ? -14.229 0.381 -1.999 1.00 95.06 110 LEU A CA 1
ATOM 835 C C . LEU A 1 110 ? -15.143 1.382 -1.283 1.00 95.06 110 LEU A C 1
ATOM 837 O O . LEU A 1 110 ? -16.011 0.987 -0.513 1.00 95.06 110 LEU A O 1
ATOM 841 N N . SER A 1 111 ? -14.958 2.675 -1.555 1.00 94.25 111 SER A N 1
ATOM 842 C CA . SER A 1 111 ? -15.766 3.782 -1.040 1.00 94.25 111 SER A CA 1
ATOM 843 C C . SER A 1 111 ? -15.983 3.815 0.486 1.00 94.25 111 SER A C 1
ATOM 845 O O . SER A 1 111 ? -17.112 4.049 0.919 1.00 94.25 111 SER A O 1
ATOM 847 N N . PRO A 1 112 ? -14.938 3.656 1.322 1.00 96.56 112 PRO A N 1
ATOM 848 C CA . PRO A 1 112 ? -15.083 3.846 2.762 1.00 96.56 112 PRO A CA 1
ATOM 849 C C . PRO A 1 112 ? -15.506 5.277 3.105 1.00 96.56 112 PRO A C 1
ATOM 851 O O . PRO A 1 112 ? -15.174 6.226 2.388 1.00 96.56 112 PRO A O 1
ATOM 854 N N . THR A 1 113 ? -16.218 5.441 4.220 1.00 96.81 113 THR A N 1
ATOM 855 C CA . THR A 1 113 ? -16.614 6.756 4.752 1.00 96.81 113 THR A CA 1
ATOM 856 C C . THR A 1 113 ? -15.451 7.443 5.463 1.00 96.81 113 THR A C 1
ATOM 858 O O . THR A 1 113 ? -15.402 8.671 5.519 1.00 96.81 113 THR A O 1
ATOM 861 N N . LYS A 1 114 ? -14.467 6.674 5.947 1.00 98.12 114 LYS A N 1
ATOM 862 C CA . LYS A 1 114 ? -13.259 7.205 6.584 1.00 98.12 114 LYS A CA 1
ATOM 863 C C . LYS A 1 114 ? -11.986 6.593 6.009 1.00 98.12 114 LYS A C 1
ATOM 865 O O . LYS A 1 114 ? -11.808 5.376 6.020 1.00 98.12 114 LYS A O 1
ATOM 870 N N . LEU A 1 115 ? -11.070 7.450 5.572 1.00 98.31 115 LEU A N 1
ATOM 871 C CA . LEU A 1 115 ? -9.725 7.077 5.147 1.00 98.31 115 LEU A CA 1
ATOM 872 C C . LEU A 1 115 ? -8.674 7.730 6.030 1.00 98.31 115 LEU A C 1
ATOM 874 O O . LEU A 1 115 ? -8.793 8.891 6.422 1.00 98.31 115 LEU A O 1
ATOM 878 N N . PHE A 1 116 ? -7.620 6.979 6.302 1.00 98.50 116 PHE A N 1
ATOM 879 C CA . PHE A 1 116 ? -6.466 7.454 7.039 1.00 98.50 116 PHE A CA 1
ATOM 880 C C . PHE A 1 116 ? -5.190 7.092 6.292 1.00 98.50 116 PHE A C 1
ATOM 882 O O . PHE A 1 116 ? -4.995 5.940 5.927 1.00 98.50 116 PHE A O 1
ATOM 889 N N . PHE A 1 117 ? -4.327 8.072 6.076 1.00 98.25 117 PHE A N 1
ATOM 890 C CA . PHE A 1 117 ? -3.024 7.905 5.447 1.00 98.25 117 PHE A CA 1
ATOM 891 C C . PHE A 1 117 ? -1.956 8.243 6.478 1.00 98.25 117 PHE A C 1
ATOM 893 O O . PHE A 1 117 ? -2.015 9.305 7.104 1.00 98.25 117 PHE A O 1
ATOM 900 N N . SER A 1 118 ? -0.972 7.367 6.653 1.00 97.06 118 SER A N 1
ATOM 901 C CA . SER A 1 118 ? 0.164 7.647 7.525 1.00 97.06 118 SER A CA 1
ATOM 902 C C . SER A 1 118 ? 1.466 7.215 6.886 1.00 97.06 118 SER A C 1
ATOM 904 O O . SER A 1 118 ? 1.578 6.127 6.327 1.00 97.06 118 SER A O 1
ATOM 906 N N . ASP A 1 119 ? 2.460 8.083 7.002 1.00 94.50 119 ASP A N 1
ATOM 907 C CA . ASP A 1 119 ? 3.823 7.837 6.567 1.00 94.50 119 ASP A CA 1
ATOM 908 C C . ASP A 1 119 ? 4.774 8.649 7.447 1.00 94.50 119 ASP A C 1
ATOM 910 O O . ASP A 1 119 ? 4.412 9.715 7.945 1.00 94.50 119 ASP A O 1
ATOM 914 N N . LEU A 1 120 ? 6.005 8.174 7.625 1.00 91.12 120 LEU A N 1
ATOM 915 C CA . LEU A 1 120 ? 7.029 8.930 8.346 1.00 91.12 120 LEU A CA 1
ATOM 916 C C . LEU A 1 120 ? 7.438 10.196 7.581 1.00 91.12 120 LEU A C 1
ATOM 918 O O . LEU A 1 120 ? 7.838 11.183 8.196 1.00 91.12 120 LEU A O 1
ATOM 922 N N . SER A 1 121 ? 7.352 10.171 6.248 1.00 88.44 121 SER A N 1
ATOM 923 C CA . SER A 1 121 ? 7.787 11.263 5.387 1.00 88.44 121 SER A CA 1
ATOM 924 C C . SER A 1 121 ? 6.659 12.262 5.094 1.00 88.44 121 SER A C 1
ATOM 926 O O . SER A 1 121 ? 5.642 11.898 4.496 1.00 88.44 121 SER A O 1
ATOM 928 N N . PRO A 1 122 ? 6.851 13.563 5.385 1.00 89.00 122 PRO A N 1
ATOM 929 C CA . PRO A 1 122 ? 5.922 14.606 4.954 1.00 89.00 122 PRO A CA 1
ATOM 930 C C . PRO A 1 122 ? 5.721 14.667 3.431 1.00 89.00 122 PRO A C 1
ATOM 932 O O . PRO A 1 122 ? 4.625 14.996 2.977 1.00 89.00 122 PRO A O 1
ATOM 935 N N . SER A 1 123 ? 6.738 14.327 2.626 1.00 87.38 123 SER A N 1
ATOM 936 C CA . SER A 1 123 ? 6.605 14.326 1.161 1.00 87.38 123 SER A CA 1
ATOM 937 C C . SER A 1 123 ? 5.665 13.221 0.672 1.00 87.38 123 SER A C 1
ATOM 939 O O . SER A 1 123 ? 4.851 13.477 -0.217 1.00 87.38 123 SER A O 1
ATOM 941 N N . SER A 1 124 ? 5.686 12.043 1.311 1.00 89.88 124 SER A N 1
ATOM 942 C CA . SER A 1 124 ? 4.717 10.963 1.071 1.00 89.88 124 SER A CA 1
ATOM 943 C C . SER A 1 124 ? 3.290 11.429 1.357 1.00 89.88 124 SER A C 1
ATOM 945 O O . SER A 1 124 ? 2.378 11.175 0.574 1.00 89.88 124 SER A O 1
ATOM 947 N N . ILE A 1 125 ? 3.081 12.183 2.439 1.00 93.00 125 ILE A N 1
ATOM 948 C CA . ILE A 1 125 ? 1.758 12.709 2.802 1.00 93.00 125 ILE A CA 1
ATOM 949 C C . ILE A 1 125 ? 1.231 13.711 1.771 1.00 93.00 125 ILE A C 1
ATOM 951 O O . ILE A 1 125 ? 0.073 13.616 1.358 1.00 93.00 125 ILE A O 1
ATOM 955 N N . ILE A 1 126 ? 2.073 14.631 1.298 1.00 90.19 126 ILE A N 1
ATOM 956 C CA . ILE A 1 126 ? 1.697 15.586 0.244 1.00 90.19 126 ILE A CA 1
ATOM 957 C C . ILE A 1 126 ? 1.376 14.845 -1.062 1.00 90.19 126 ILE A C 1
ATOM 959 O O . ILE A 1 126 ? 0.358 15.119 -1.703 1.00 90.19 126 ILE A O 1
ATOM 963 N N . ALA A 1 127 ? 2.208 13.874 -1.448 1.00 90.06 127 ALA A N 1
ATOM 964 C CA . ALA A 1 127 ? 1.977 13.055 -2.633 1.00 90.06 127 ALA A CA 1
ATOM 965 C C . ALA A 1 127 ? 0.671 12.258 -2.527 1.00 90.06 127 ALA A C 1
ATOM 967 O O . ALA A 1 127 ? -0.141 12.278 -3.452 1.00 90.06 127 ALA A O 1
ATOM 968 N N . SER A 1 128 ? 0.433 11.634 -1.374 1.00 94.00 128 SER A N 1
ATOM 969 C CA . SER A 1 128 ? -0.786 10.889 -1.068 1.00 94.00 128 SER A CA 1
ATOM 970 C C . SER A 1 128 ? -2.026 11.773 -1.161 1.00 94.00 128 SER A C 1
ATOM 972 O O . SER A 1 128 ? -3.002 11.370 -1.786 1.00 94.00 128 SER A O 1
ATOM 974 N N . ALA A 1 129 ? -1.989 13.004 -0.637 1.00 94.38 129 ALA A N 1
ATOM 975 C CA . ALA A 1 129 ? -3.099 13.953 -0.749 1.00 94.38 129 ALA A CA 1
ATOM 976 C C . ALA A 1 129 ? -3.416 14.306 -2.212 1.00 94.38 129 ALA A C 1
ATOM 978 O O . ALA A 1 129 ? -4.578 14.270 -2.630 1.00 94.38 129 ALA A O 1
ATOM 979 N N . ASN A 1 130 ? -2.386 14.605 -3.007 1.00 92.31 130 ASN A N 1
ATOM 980 C CA . ASN A 1 130 ? -2.535 14.943 -4.425 1.00 92.31 130 ASN A CA 1
ATOM 981 C C . ASN A 1 130 ? -3.083 13.762 -5.234 1.00 92.31 130 ASN A C 1
ATOM 983 O O . ASN A 1 130 ? -3.994 13.919 -6.049 1.00 92.31 130 ASN A O 1
ATOM 987 N N . ASN A 1 131 ? -2.546 12.569 -4.989 1.00 93.75 131 ASN A N 1
ATOM 988 C CA . ASN A 1 131 ? -2.942 11.346 -5.672 1.00 93.75 131 ASN A CA 1
ATOM 989 C C . ASN A 1 131 ? -4.342 10.897 -5.266 1.00 93.75 131 ASN A C 1
ATOM 991 O O . ASN A 1 131 ? -5.145 10.543 -6.127 1.00 93.75 131 ASN A O 1
ATOM 995 N N . TYR A 1 132 ? -4.682 10.984 -3.984 1.00 95.69 132 TYR A N 1
ATOM 996 C CA . TYR A 1 132 ? -6.041 10.756 -3.526 1.00 95.69 132 TYR A CA 1
ATOM 997 C C . TYR A 1 132 ? -7.017 11.698 -4.237 1.00 95.69 132 TYR A C 1
ATOM 999 O O . TYR A 1 132 ? -7.987 11.230 -4.834 1.00 95.69 132 TYR A O 1
ATOM 1007 N N . SER A 1 133 ? -6.713 13.001 -4.241 1.00 94.38 133 SER A N 1
ATOM 1008 C CA . SER A 1 133 ? -7.553 14.025 -4.866 1.00 94.38 133 SER A CA 1
ATOM 1009 C C . SER A 1 133 ? -7.777 13.750 -6.351 1.00 94.38 133 SER A C 1
ATOM 1011 O O . SER A 1 133 ? -8.918 13.735 -6.800 1.00 94.38 133 SER A O 1
ATOM 1013 N N . ARG A 1 134 ? -6.713 13.420 -7.095 1.00 92.94 134 ARG A N 1
ATOM 1014 C CA . ARG A 1 134 ? -6.793 13.086 -8.525 1.00 92.94 134 ARG A CA 1
ATOM 1015 C C . ARG A 1 134 ? -7.780 11.958 -8.831 1.00 92.94 134 ARG A C 1
ATOM 1017 O O . ARG A 1 134 ? -8.452 12.019 -9.852 1.00 92.94 134 ARG A O 1
ATOM 1024 N N . ASN A 1 135 ? -7.828 10.926 -7.991 1.00 93.19 135 ASN A N 1
ATOM 1025 C CA . ASN A 1 135 ? -8.636 9.733 -8.262 1.00 93.19 135 ASN A CA 1
ATOM 1026 C C . ASN A 1 135 ? -10.056 9.813 -7.686 1.00 93.19 135 ASN A C 1
ATOM 1028 O O . ASN A 1 135 ? -10.921 9.063 -8.118 1.00 93.19 135 ASN A O 1
ATOM 1032 N N . ASN A 1 136 ? -10.296 10.671 -6.690 1.00 94.31 136 ASN A N 1
ATOM 1033 C CA . ASN A 1 136 ? -11.501 10.587 -5.857 1.00 94.31 136 ASN A CA 1
ATOM 1034 C C . ASN A 1 136 ? -12.318 11.869 -5.774 1.00 94.31 136 ASN A C 1
ATOM 1036 O O . ASN A 1 136 ? -13.461 11.831 -5.322 1.00 94.31 136 ASN A O 1
ATOM 1040 N N . ILE A 1 137 ? -11.725 13.008 -6.120 1.00 87.75 137 ILE A N 1
ATOM 1041 C CA . ILE A 1 137 ? -12.305 14.313 -5.841 1.00 87.75 137 ILE A CA 1
ATOM 1042 C C . ILE A 1 137 ? -12.698 14.958 -7.164 1.00 87.75 137 ILE A C 1
ATOM 1044 O O . ILE A 1 137 ? -11.861 15.450 -7.914 1.00 87.75 137 ILE A O 1
ATOM 1048 N N . THR A 1 138 ? -13.999 14.955 -7.440 1.00 86.81 138 THR A N 1
ATOM 1049 C CA . THR A 1 138 ? -14.600 15.625 -8.605 1.00 86.81 138 THR A CA 1
ATOM 1050 C C . THR A 1 138 ? -15.170 17.005 -8.267 1.00 86.81 138 THR A C 1
ATOM 1052 O O . THR A 1 138 ? -15.551 17.749 -9.166 1.00 86.81 138 THR A O 1
ATOM 1055 N N . SER A 1 139 ? -15.247 17.349 -6.980 1.00 84.88 139 SER A N 1
ATOM 1056 C CA . SER A 1 139 ? -15.765 18.612 -6.439 1.00 84.88 139 SER A CA 1
ATOM 1057 C C . SER A 1 139 ? -14.758 19.236 -5.479 1.00 84.88 139 SER A C 1
ATOM 1059 O O . SER A 1 139 ? -13.963 18.516 -4.893 1.00 84.88 139 SER A O 1
ATOM 1061 N N . GLU A 1 140 ? -14.806 20.547 -5.251 1.00 85.62 140 GLU A N 1
ATOM 1062 C CA . GLU A 1 140 ? -13.881 21.209 -4.321 1.00 85.62 140 GLU A CA 1
ATOM 1063 C C . GLU A 1 140 ? -13.965 20.595 -2.903 1.00 85.62 140 GLU A C 1
ATOM 1065 O O . GLU A 1 140 ? -15.048 20.582 -2.306 1.00 85.62 140 GLU A O 1
ATOM 1070 N N . PRO A 1 141 ? -12.868 20.033 -2.359 1.00 90.44 141 PRO A N 1
ATOM 1071 C CA . PRO A 1 141 ? -12.887 19.446 -1.031 1.00 90.44 141 PRO A CA 1
ATOM 1072 C C . PRO A 1 141 ? -12.772 20.531 0.035 1.00 90.44 141 PRO A C 1
ATOM 1074 O O . PRO A 1 141 ? -12.059 21.521 -0.131 1.00 90.44 141 PRO A O 1
ATOM 1077 N N . LYS A 1 142 ? -13.393 20.306 1.195 1.00 93.44 142 LYS A N 1
ATOM 1078 C CA . LYS A 1 142 ? -13.071 21.098 2.382 1.00 93.44 142 LYS A CA 1
ATOM 1079 C C . LYS A 1 142 ? -11.713 20.643 2.904 1.00 93.44 142 LYS A C 1
ATOM 1081 O O . LYS A 1 142 ? -11.564 19.480 3.276 1.00 93.44 142 LYS A O 1
ATOM 1086 N N . VAL A 1 143 ? -10.751 21.560 2.944 1.00 93.88 143 VAL A N 1
ATOM 1087 C CA . VAL A 1 143 ? -9.393 21.307 3.436 1.00 93.88 143 VAL A CA 1
ATOM 1088 C C . VAL A 1 143 ? -9.196 22.001 4.778 1.00 93.88 143 VAL A C 1
ATOM 1090 O O . VAL A 1 143 ? -9.440 23.198 4.908 1.00 93.88 143 VAL A O 1
ATOM 1093 N N . GLU A 1 144 ? -8.735 21.253 5.772 1.00 94.50 144 GLU A N 1
ATOM 1094 C CA . GLU A 1 144 ? -8.339 21.765 7.079 1.00 94.50 144 GLU A CA 1
ATOM 1095 C C . GLU A 1 144 ? -6.894 21.340 7.358 1.00 94.50 144 GLU A C 1
ATOM 1097 O O . GLU A 1 144 ? -6.583 20.150 7.449 1.00 94.50 144 GLU A O 1
ATOM 1102 N N . GLN A 1 145 ? -5.998 22.323 7.456 1.00 91.12 145 GLN A N 1
ATOM 1103 C CA . GLN A 1 145 ? -4.599 22.099 7.799 1.00 91.12 145 GLN A CA 1
ATOM 1104 C C . GLN A 1 145 ? -4.411 22.277 9.306 1.00 91.12 145 GLN A C 1
ATOM 1106 O O . GLN A 1 145 ? -4.654 23.352 9.852 1.00 91.12 145 GLN A O 1
ATOM 1111 N N . LEU A 1 146 ? -3.963 21.216 9.966 1.00 88.31 146 LEU A N 1
ATOM 1112 C CA . LEU A 1 146 ? -3.660 21.175 11.391 1.00 88.31 146 LEU A CA 1
ATOM 1113 C C . LEU A 1 146 ? -2.138 21.034 11.585 1.00 88.31 146 LEU A C 1
ATOM 1115 O O . LEU A 1 146 ? -1.433 20.673 10.640 1.00 88.31 146 LEU A O 1
ATOM 1119 N N . PRO A 1 147 ? -1.599 21.309 12.789 1.00 84.25 147 PRO A N 1
ATOM 1120 C CA . PRO A 1 147 ? -0.150 21.292 13.018 1.00 84.25 147 PRO A CA 1
ATOM 1121 C C . PRO A 1 147 ? 0.532 19.958 12.689 1.00 84.25 147 PRO A C 1
ATOM 1123 O O . PRO A 1 147 ? 1.688 19.947 12.279 1.00 84.25 147 PRO A O 1
ATOM 1126 N N . ASP A 1 148 ? -0.178 18.845 12.877 1.00 84.81 148 ASP A N 1
ATOM 1127 C CA . ASP A 1 148 ? 0.330 17.478 12.743 1.00 84.81 148 ASP A CA 1
ATOM 1128 C C . ASP A 1 148 ? -0.322 16.687 11.595 1.00 84.81 148 ASP A C 1
ATOM 1130 O O . ASP A 1 148 ? 0.057 15.542 11.348 1.00 84.81 148 ASP A O 1
ATOM 1134 N N . ARG A 1 149 ? -1.318 17.256 10.901 1.00 91.69 149 ARG A N 1
ATOM 1135 C CA . ARG A 1 149 ? -2.125 16.517 9.920 1.00 91.69 149 ARG A CA 1
ATOM 1136 C C . ARG A 1 149 ? -2.846 17.403 8.911 1.00 91.69 149 ARG A C 1
ATOM 1138 O O . ARG A 1 149 ? -3.107 18.581 9.146 1.00 91.69 149 ARG A O 1
ATOM 1145 N N . LEU A 1 150 ? -3.255 16.784 7.813 1.00 94.19 150 LEU A N 1
ATOM 1146 C CA . LEU A 1 150 ? -4.165 17.344 6.821 1.00 94.19 150 LEU A CA 1
ATOM 1147 C C . LEU A 1 150 ? -5.501 16.602 6.900 1.00 94.19 150 LEU A C 1
ATOM 1149 O O . LEU A 1 150 ? -5.519 15.372 6.867 1.00 94.19 150 LEU A O 1
ATOM 1153 N N . LYS A 1 151 ? -6.617 17.327 6.978 1.00 96.19 151 LYS A N 1
ATOM 1154 C CA . LYS A 1 151 ? -7.959 16.747 6.871 1.00 96.19 151 LYS A CA 1
ATOM 1155 C C . LYS A 1 151 ? -8.631 17.226 5.588 1.00 96.19 151 LYS A C 1
ATOM 1157 O O . LYS A 1 151 ? -8.665 18.422 5.306 1.00 96.19 151 LYS A O 1
ATOM 1162 N N . LEU A 1 152 ? -9.167 16.283 4.820 1.00 95.06 152 LEU A N 1
ATOM 1163 C CA . LEU A 1 152 ? -9.988 16.532 3.640 1.00 95.06 152 LEU A CA 1
ATOM 1164 C C . LEU A 1 152 ? -11.391 15.978 3.895 1.00 95.06 152 LEU A C 1
ATOM 1166 O O . LEU A 1 152 ? -11.546 14.878 4.430 1.00 95.06 152 LEU A O 1
ATOM 1170 N N . SER A 1 153 ? -12.416 16.711 3.477 1.00 94.19 153 SER A N 1
ATOM 1171 C CA . SER A 1 153 ? -13.797 16.225 3.496 1.00 94.19 153 SER A CA 1
ATOM 1172 C C . SER A 1 153 ? -14.485 16.500 2.166 1.00 94.19 153 SER A C 1
ATOM 1174 O O . SER A 1 153 ? -14.473 17.631 1.678 1.00 94.19 153 SER A O 1
ATOM 1176 N N . HIS A 1 154 ? -15.085 15.466 1.578 1.00 93.00 154 HIS A N 1
ATOM 1177 C CA . HIS A 1 154 ? -15.868 15.541 0.339 1.00 93.00 154 HIS A CA 1
ATOM 1178 C C . HIS A 1 154 ? -16.838 14.357 0.271 1.00 93.00 154 HIS A C 1
ATOM 1180 O O . HIS A 1 154 ? -16.510 13.304 0.799 1.00 93.00 154 HIS A O 1
ATOM 1186 N N . ASN A 1 155 ? -18.011 14.511 -0.353 1.00 88.19 155 ASN A N 1
ATOM 1187 C CA . ASN A 1 155 ? -18.962 13.411 -0.603 1.00 88.19 155 ASN A CA 1
ATOM 1188 C C . ASN A 1 155 ? -19.216 12.490 0.613 1.00 88.19 155 ASN A C 1
ATOM 1190 O O . ASN A 1 155 ? -19.096 11.274 0.503 1.00 88.19 155 ASN A O 1
ATOM 1194 N N . GLU A 1 156 ? -19.498 13.080 1.784 1.00 89.81 156 GLU A N 1
ATOM 1195 C CA . GLU A 1 156 ? -19.710 12.362 3.063 1.00 89.81 156 GLU A CA 1
ATOM 1196 C C . GLU A 1 156 ? -18.515 11.519 3.548 1.00 89.81 156 GLU A C 1
ATOM 1198 O O . GLU A 1 156 ? -18.627 10.737 4.491 1.00 89.81 156 GLU A O 1
ATOM 1203 N N . ARG A 1 157 ? -17.346 11.709 2.937 1.00 94.31 157 ARG A N 1
ATOM 1204 C CA . ARG A 1 157 ? -16.110 11.018 3.265 1.00 94.31 157 ARG A CA 1
ATOM 1205 C C . ARG A 1 157 ? -15.155 11.931 4.011 1.00 94.31 157 ARG A C 1
ATOM 1207 O O . ARG A 1 157 ? -14.921 13.080 3.624 1.00 94.31 157 ARG A O 1
ATOM 1214 N N . GLU A 1 158 ? -14.543 11.382 5.048 1.00 96.88 158 GLU A N 1
ATOM 1215 C CA . GLU A 1 158 ? -13.447 12.006 5.773 1.00 96.88 158 GLU A CA 1
ATOM 1216 C C . GLU A 1 158 ? -12.120 11.351 5.406 1.00 96.88 158 GLU A C 1
ATOM 1218 O O . GLU A 1 158 ? -11.997 10.127 5.373 1.00 96.88 158 GLU A O 1
ATOM 1223 N N . VAL A 1 159 ? -11.107 12.176 5.163 1.00 97.88 159 VAL A N 1
ATOM 1224 C CA . VAL A 1 159 ? -9.741 11.729 4.909 1.00 97.88 159 VAL A CA 1
ATOM 1225 C C . VAL A 1 159 ? -8.806 12.466 5.841 1.00 97.88 159 VAL A C 1
ATOM 1227 O O . VAL A 1 159 ? -8.786 13.693 5.859 1.00 97.88 159 VAL A O 1
ATOM 1230 N N . GLU A 1 160 ? -8.020 11.724 6.601 1.00 97.75 160 GLU A N 1
ATOM 1231 C CA . GLU A 1 160 ? -6.985 12.264 7.474 1.00 97.75 160 GLU A CA 1
ATOM 1232 C C . GLU A 1 160 ? -5.625 11.773 6.973 1.00 97.75 160 GLU A C 1
ATOM 1234 O O . GLU A 1 160 ? -5.447 10.581 6.735 1.00 97.75 160 GLU A O 1
ATOM 1239 N N . LEU A 1 161 ? -4.671 12.682 6.788 1.00 97.69 161 LEU A N 1
ATOM 1240 C CA . LEU A 1 161 ? -3.307 12.350 6.395 1.00 97.69 161 LEU A CA 1
ATOM 1241 C C . LEU A 1 161 ? -2.329 12.877 7.441 1.00 97.69 161 LEU A C 1
ATOM 1243 O O . LEU A 1 161 ? -2.350 14.066 7.764 1.00 97.69 161 LEU A O 1
ATOM 1247 N N . VAL A 1 162 ? -1.484 11.999 7.977 1.00 97.31 162 VAL A N 1
ATOM 1248 C CA . VAL A 1 162 ? -0.627 12.289 9.134 1.00 97.31 162 VAL A CA 1
ATOM 1249 C C . VAL A 1 162 ? 0.813 11.901 8.832 1.00 97.31 162 VAL A C 1
ATOM 1251 O O . VAL A 1 162 ? 1.100 10.735 8.564 1.00 97.31 162 VAL A O 1
ATOM 1254 N N . ALA A 1 163 ? 1.723 12.871 8.926 1.00 94.44 163 ALA A N 1
ATOM 1255 C CA . ALA A 1 163 ? 3.154 12.601 8.869 1.00 94.44 163 ALA A CA 1
ATOM 1256 C C . ALA A 1 163 ? 3.661 12.249 10.272 1.00 94.44 163 ALA A C 1
ATOM 1258 O O . ALA A 1 163 ? 3.425 13.000 11.220 1.00 94.44 163 ALA A O 1
ATOM 1259 N N . GLY A 1 164 ? 4.362 11.129 10.416 1.00 93.25 164 GLY A N 1
ATOM 1260 C CA . GLY A 1 164 ? 4.954 10.722 11.684 1.00 93.25 164 GLY A CA 1
ATOM 1261 C C . GLY A 1 164 ? 4.959 9.218 11.902 1.00 93.25 164 GLY A C 1
ATOM 1262 O O . GLY A 1 164 ? 4.651 8.424 11.016 1.00 93.25 164 GLY A O 1
ATOM 1263 N N . ASP A 1 165 ? 5.368 8.833 13.106 1.00 94.44 165 ASP A N 1
ATOM 1264 C CA . ASP A 1 165 ? 5.390 7.436 13.516 1.00 94.44 165 ASP A CA 1
ATOM 1265 C C . ASP A 1 165 ? 3.958 6.912 13.664 1.00 94.44 165 ASP A C 1
ATOM 1267 O O . ASP A 1 165 ? 3.155 7.418 14.455 1.00 94.44 165 ASP A O 1
ATOM 1271 N N . VAL A 1 166 ? 3.671 5.865 12.891 1.00 95.94 166 VAL A N 1
ATOM 1272 C CA . VAL A 1 166 ? 2.350 5.251 12.771 1.00 95.94 166 VAL A CA 1
ATOM 1273 C C . VAL A 1 166 ? 1.752 4.858 14.124 1.00 95.94 166 VAL A C 1
ATOM 1275 O O . VAL A 1 166 ? 0.546 5.004 14.304 1.00 95.94 166 VAL A O 1
ATOM 1278 N N . LEU A 1 167 ? 2.557 4.415 15.100 1.00 96.50 167 LEU A N 1
ATOM 1279 C CA . LEU A 1 167 ? 2.061 3.995 16.412 1.00 96.50 167 LEU A CA 1
ATOM 1280 C C . LEU A 1 167 ? 1.432 5.166 17.162 1.00 96.50 167 LEU A C 1
ATOM 1282 O O . LEU A 1 167 ? 0.384 4.991 17.780 1.00 96.50 167 LEU A O 1
ATOM 1286 N N . TYR A 1 168 ? 2.026 6.356 17.061 1.00 95.50 168 TYR A N 1
ATOM 1287 C CA . TYR A 1 168 ? 1.470 7.583 17.629 1.00 95.50 168 TYR A CA 1
ATOM 1288 C C . TYR A 1 168 ? 0.329 8.126 16.770 1.00 95.50 168 TYR A C 1
ATOM 1290 O O . TYR A 1 168 ? -0.708 8.541 17.296 1.00 95.50 168 TYR A O 1
ATOM 1298 N N . SER A 1 169 ? 0.481 8.077 15.446 1.00 94.94 169 SER A N 1
ATOM 1299 C CA . SER A 1 169 ? -0.508 8.592 14.500 1.00 94.94 169 SER A CA 1
ATOM 1300 C C . SER A 1 169 ? -1.844 7.850 14.562 1.00 94.94 169 SER A C 1
ATOM 1302 O O . SER A 1 169 ? -2.853 8.435 14.186 1.00 94.94 169 SER A O 1
ATOM 1304 N N . VAL A 1 170 ? -1.899 6.614 15.069 1.00 96.44 170 VAL A N 1
ATOM 1305 C CA . VAL A 1 170 ? -3.157 5.859 15.238 1.00 96.44 170 VAL A CA 1
ATOM 1306 C C . VAL A 1 170 ? -3.727 5.886 16.657 1.00 96.44 170 VAL A C 1
ATOM 1308 O O . VAL A 1 170 ? -4.830 5.384 16.871 1.00 96.44 170 VAL A O 1
ATOM 1311 N N . MET A 1 171 ? -3.036 6.481 17.638 1.00 93.75 171 MET A N 1
ATOM 1312 C CA . MET A 1 171 ? -3.527 6.517 19.022 1.00 93.75 171 MET A CA 1
ATOM 1313 C C . MET A 1 171 ? -4.915 7.161 19.102 1.00 93.75 171 MET A C 1
ATOM 1315 O O . MET A 1 171 ? -5.152 8.233 18.541 1.00 93.75 171 MET A O 1
ATOM 1319 N N . GLY A 1 172 ? -5.836 6.493 19.803 1.00 92.88 172 GLY A N 1
ATOM 1320 C CA . GLY A 1 172 ? -7.215 6.958 19.983 1.00 92.88 172 GLY A CA 1
ATOM 1321 C C . GLY A 1 172 ? -8.086 6.896 18.723 1.00 92.88 172 GLY A C 1
ATOM 1322 O O . GLY A 1 172 ? -9.189 7.438 18.730 1.00 92.88 172 GLY A O 1
ATOM 1323 N N . ARG A 1 173 ? -7.618 6.260 17.642 1.00 95.62 173 ARG A N 1
ATOM 1324 C CA . ARG A 1 173 ? -8.379 6.069 16.401 1.00 95.62 173 ARG A CA 1
ATOM 1325 C C . ARG A 1 173 ? -8.832 4.620 16.278 1.00 95.62 173 ARG A C 1
ATOM 1327 O O . ARG A 1 173 ? -8.180 3.716 16.785 1.00 95.62 173 ARG A O 1
ATOM 1334 N N . GLN A 1 174 ? -9.943 4.419 15.582 1.00 97.06 174 GLN A N 1
ATOM 1335 C CA . GLN A 1 174 ? -10.468 3.100 15.250 1.00 97.06 174 GLN A CA 1
ATOM 1336 C C . GLN A 1 174 ? -10.662 2.991 13.743 1.00 97.06 174 GLN A C 1
ATOM 1338 O O . GLN A 1 174 ? -11.139 3.944 13.114 1.00 97.06 174 GLN A O 1
ATOM 1343 N N . PHE A 1 175 ? -10.293 1.835 13.197 1.00 97.69 175 PHE A N 1
ATOM 1344 C CA . PHE A 1 175 ? -10.477 1.492 11.792 1.00 97.69 175 PHE A CA 1
ATOM 1345 C C . PHE A 1 175 ? -10.982 0.055 11.676 1.00 97.69 175 PHE A C 1
ATOM 1347 O O . PHE A 1 175 ? -10.611 -0.797 12.476 1.00 97.69 175 PHE A O 1
ATOM 1354 N N . GLY A 1 176 ? -11.806 -0.232 10.668 1.00 97.31 176 GLY A N 1
ATOM 1355 C CA . GLY A 1 176 ? -12.213 -1.605 10.367 1.00 97.31 176 GLY A CA 1
ATOM 1356 C C . GLY A 1 176 ? -11.080 -2.399 9.717 1.00 97.31 176 GLY A C 1
ATOM 1357 O O . GLY A 1 176 ? -10.867 -3.573 10.031 1.00 97.31 176 GLY A O 1
ATOM 1358 N N . ILE A 1 177 ? -10.331 -1.748 8.824 1.00 98.31 177 ILE A N 1
ATOM 1359 C CA . ILE A 1 177 ? -9.229 -2.350 8.070 1.00 98.31 177 ILE A CA 1
ATOM 1360 C C . ILE A 1 177 ? -8.001 -1.443 8.126 1.00 98.31 177 ILE A C 1
ATOM 1362 O O . ILE A 1 177 ? -8.103 -0.223 8.022 1.00 98.31 177 ILE A O 1
ATOM 1366 N N . ALA A 1 178 ? -6.831 -2.054 8.248 1.00 98.56 178 ALA A N 1
ATOM 1367 C CA . ALA A 1 178 ? -5.549 -1.418 8.005 1.00 98.56 178 ALA A CA 1
ATOM 1368 C C . ALA A 1 178 ? -4.824 -2.169 6.888 1.00 98.56 178 ALA A C 1
ATOM 1370 O O . ALA A 1 178 ? -4.864 -3.401 6.847 1.00 98.56 178 ALA A O 1
ATOM 1371 N N . VAL A 1 179 ? -4.154 -1.440 6.003 1.00 98.62 179 VAL A N 1
ATOM 1372 C CA . VAL A 1 179 ? -3.383 -1.990 4.890 1.00 98.62 179 VAL A CA 1
ATOM 1373 C C . VAL A 1 179 ? -1.957 -1.468 4.888 1.00 98.62 179 VAL A C 1
ATOM 1375 O O . VAL A 1 179 ? -1.700 -0.360 5.353 1.00 98.62 179 VAL A O 1
ATOM 1378 N N . ALA A 1 180 ? -1.028 -2.280 4.387 1.00 97.00 180 ALA A N 1
ATOM 1379 C CA . ALA A 1 180 ? 0.354 -1.876 4.145 1.00 97.00 180 ALA A CA 1
ATOM 1380 C C . ALA A 1 180 ? 1.011 -2.772 3.085 1.00 97.00 180 ALA A C 1
ATOM 1382 O O . ALA A 1 180 ? 0.652 -3.942 2.932 1.00 97.00 180 ALA A O 1
ATOM 1383 N N . CYS A 1 181 ? 2.050 -2.251 2.432 1.00 93.31 181 CYS A N 1
ATOM 1384 C CA . CYS A 1 181 ? 2.957 -3.022 1.575 1.00 93.31 181 CYS A CA 1
ATOM 1385 C C . CYS A 1 181 ? 4.415 -2.824 2.021 1.00 93.31 181 CYS A C 1
ATOM 1387 O O . CYS A 1 181 ? 5.160 -2.083 1.372 1.00 93.31 181 CYS A O 1
ATOM 1389 N N . PRO A 1 182 ? 4.848 -3.447 3.134 1.00 87.56 182 PRO A N 1
ATOM 1390 C CA . PRO A 1 182 ? 6.217 -3.308 3.614 1.00 87.56 182 PRO A CA 1
ATOM 1391 C C . PRO A 1 182 ? 7.221 -3.827 2.586 1.00 87.56 182 PRO A C 1
ATOM 1393 O O . PRO A 1 182 ? 7.190 -4.992 2.197 1.00 87.56 182 PRO A O 1
ATOM 1396 N N . ILE A 1 183 ? 8.159 -2.978 2.169 1.00 74.38 183 ILE A N 1
ATOM 1397 C CA . ILE A 1 183 ? 9.228 -3.367 1.243 1.00 74.38 183 ILE A CA 1
ATOM 1398 C C . ILE A 1 183 ? 10.416 -3.910 2.053 1.00 74.38 183 ILE A C 1
ATOM 1400 O O . ILE A 1 183 ? 11.499 -3.331 2.055 1.00 74.38 183 ILE A O 1
ATOM 1404 N N . TYR A 1 184 ? 10.192 -5.007 2.780 1.00 76.25 184 TYR A N 1
ATOM 1405 C CA . TYR A 1 184 ? 11.237 -5.741 3.498 1.00 76.25 184 TYR A CA 1
ATOM 1406 C C . TYR A 1 184 ? 11.360 -7.153 2.933 1.00 76.25 184 TYR A C 1
ATOM 1408 O O . TYR A 1 184 ? 10.358 -7.852 2.805 1.00 76.25 184 TYR A O 1
ATOM 1416 N N . ILE A 1 185 ? 12.589 -7.568 2.623 1.00 71.69 185 ILE A N 1
ATOM 1417 C CA . ILE A 1 185 ? 12.963 -8.940 2.272 1.00 71.69 185 ILE A CA 1
ATOM 1418 C C . ILE A 1 185 ? 14.309 -9.239 2.955 1.00 71.69 185 ILE A C 1
ATOM 1420 O O . ILE A 1 185 ? 15.304 -8.599 2.591 1.00 71.69 185 ILE A O 1
ATOM 1424 N N . PRO A 1 186 ? 14.380 -10.180 3.920 1.00 67.31 186 PRO A N 1
ATOM 1425 C CA . PRO A 1 186 ? 15.622 -10.520 4.611 1.00 67.31 186 PRO A CA 1
ATOM 1426 C C . PRO A 1 186 ? 16.778 -10.763 3.634 1.00 67.31 186 PRO A C 1
ATOM 1428 O O . PRO A 1 186 ? 16.640 -11.504 2.664 1.00 67.31 186 PRO A O 1
ATOM 1431 N N . GLY A 1 187 ? 17.915 -10.101 3.861 1.00 60.28 187 GLY A N 1
ATOM 1432 C CA . GLY A 1 187 ? 19.111 -10.252 3.025 1.00 60.28 187 GLY A CA 1
ATOM 1433 C C . GLY A 1 187 ? 19.052 -9.629 1.619 1.00 60.28 187 GLY A C 1
ATOM 1434 O O . GLY A 1 187 ? 20.081 -9.620 0.952 1.00 60.28 187 GLY A O 1
ATOM 1435 N N . ILE A 1 188 ? 17.908 -9.087 1.173 1.00 62.38 188 ILE A N 1
ATOM 1436 C CA . ILE A 1 188 ? 17.743 -8.481 -0.167 1.00 62.38 188 ILE A CA 1
ATOM 1437 C C . ILE A 1 188 ? 17.337 -7.011 -0.063 1.00 62.38 188 ILE A C 1
ATOM 1439 O O . ILE A 1 188 ? 17.982 -6.144 -0.640 1.00 62.38 188 ILE A O 1
ATOM 1443 N N . VAL A 1 189 ? 16.273 -6.716 0.685 1.00 66.19 189 VAL A N 1
ATOM 1444 C CA . VAL A 1 189 ? 15.805 -5.352 0.945 1.00 66.19 189 VAL A CA 1
ATOM 1445 C C . VAL A 1 189 ? 15.634 -5.203 2.445 1.00 66.19 189 VAL A C 1
ATOM 1447 O O . VAL A 1 189 ? 14.618 -5.592 3.009 1.00 66.19 189 VAL A O 1
ATOM 1450 N N . GLN A 1 190 ? 16.643 -4.652 3.113 1.00 63.41 190 GLN A N 1
ATOM 1451 C CA . GLN A 1 190 ? 16.653 -4.531 4.574 1.00 63.41 190 GLN A CA 1
ATOM 1452 C C . GLN A 1 190 ? 16.053 -3.213 5.082 1.00 63.41 190 GLN A C 1
ATOM 1454 O O . GLN A 1 190 ? 16.359 -2.760 6.183 1.00 63.41 190 GLN A O 1
ATOM 1459 N N . VAL A 1 191 ? 15.201 -2.569 4.283 1.00 66.06 191 VAL A N 1
ATOM 1460 C CA . VAL A 1 191 ? 14.529 -1.344 4.711 1.00 66.06 191 VAL A CA 1
ATOM 1461 C C . VAL A 1 191 ? 13.468 -1.710 5.744 1.00 66.06 191 VAL A C 1
ATOM 1463 O O . VAL A 1 191 ? 12.541 -2.456 5.456 1.00 66.06 191 VAL A O 1
ATOM 1466 N N . PHE A 1 192 ? 13.628 -1.165 6.949 1.00 76.38 192 PHE A N 1
ATOM 1467 C CA . PHE A 1 192 ? 12.675 -1.259 8.054 1.00 76.38 192 PHE A CA 1
ATOM 1468 C C . PHE A 1 192 ? 12.239 -2.703 8.404 1.00 76.38 192 PHE A C 1
ATOM 1470 O O . PHE A 1 192 ? 11.067 -3.056 8.265 1.00 76.38 192 PHE A O 1
ATOM 1477 N N . PRO A 1 193 ? 13.155 -3.555 8.908 1.00 79.94 193 PRO A N 1
ATOM 1478 C CA . PRO A 1 193 ? 12.862 -4.960 9.218 1.00 79.94 193 PRO A CA 1
ATOM 1479 C C . PRO A 1 193 ? 11.715 -5.141 10.221 1.00 79.94 193 PRO A C 1
ATOM 1481 O O . PRO A 1 193 ? 11.026 -6.155 10.208 1.00 79.94 193 PRO A O 1
ATOM 1484 N N . GLN A 1 194 ? 11.453 -4.156 11.078 1.00 88.62 194 GLN A N 1
ATOM 1485 C CA . GLN A 1 194 ? 10.375 -4.215 12.064 1.00 88.62 194 GLN A CA 1
ATOM 1486 C C . GLN A 1 194 ? 8.988 -3.895 11.482 1.00 88.62 194 GLN A C 1
ATOM 1488 O O . GLN A 1 194 ? 8.011 -3.950 12.227 1.00 88.62 194 GLN A O 1
ATOM 1493 N N . ALA A 1 195 ? 8.867 -3.579 10.186 1.00 91.44 195 ALA A N 1
ATOM 1494 C CA . ALA A 1 195 ? 7.638 -3.055 9.590 1.00 91.44 195 ALA A CA 1
ATOM 1495 C C . ALA A 1 195 ? 6.394 -3.912 9.874 1.00 91.44 195 ALA A C 1
ATOM 1497 O O . ALA A 1 195 ? 5.367 -3.373 10.276 1.00 91.44 195 ALA A O 1
ATOM 1498 N N . TYR A 1 196 ? 6.481 -5.241 9.743 1.00 95.31 196 TYR A N 1
ATOM 1499 C CA . TYR A 1 196 ? 5.339 -6.129 10.002 1.00 95.31 196 TYR A CA 1
ATOM 1500 C C . TYR A 1 196 ? 4.875 -6.084 11.462 1.00 95.31 196 TYR A C 1
ATOM 1502 O O . TYR A 1 196 ? 3.674 -6.022 11.722 1.00 95.31 196 TYR A O 1
ATOM 1510 N N . ALA A 1 197 ? 5.809 -6.067 12.417 1.00 96.44 197 ALA A N 1
ATOM 1511 C CA . ALA A 1 197 ? 5.485 -5.956 13.837 1.00 96.44 197 ALA A CA 1
ATOM 1512 C C . ALA A 1 197 ? 4.945 -4.560 14.188 1.00 96.44 197 ALA A C 1
ATOM 1514 O O . ALA A 1 197 ? 3.957 -4.453 14.909 1.00 96.44 197 ALA A O 1
ATOM 1515 N N . VAL A 1 198 ? 5.545 -3.493 13.649 1.00 96.94 198 VAL A N 1
ATOM 1516 C CA . VAL A 1 198 ? 5.124 -2.106 13.908 1.00 96.94 198 VAL A CA 1
ATOM 1517 C C . VAL A 1 198 ? 3.735 -1.832 13.331 1.00 96.94 198 VAL A C 1
ATOM 1519 O O . VAL A 1 198 ? 2.859 -1.364 14.056 1.00 96.94 198 VAL A O 1
ATOM 1522 N N . PHE A 1 199 ? 3.492 -2.165 12.062 1.00 97.56 199 PHE A N 1
ATOM 1523 C CA . PHE A 1 199 ? 2.177 -1.982 11.442 1.00 97.56 199 PHE A CA 1
ATOM 1524 C C . PHE A 1 199 ? 1.124 -2.916 12.035 1.00 97.56 199 PHE A C 1
ATOM 1526 O O . PHE A 1 199 ? -0.005 -2.484 12.264 1.00 97.56 199 PHE A O 1
ATOM 1533 N N . GLY A 1 200 ? 1.494 -4.153 12.382 1.00 98.00 200 GLY A N 1
ATOM 1534 C CA . GLY A 1 200 ? 0.619 -5.050 13.130 1.00 98.00 200 GLY A CA 1
ATOM 1535 C C . GLY A 1 200 ? 0.235 -4.468 14.494 1.00 98.00 200 GLY A C 1
ATOM 1536 O O . GLY A 1 200 ? -0.940 -4.456 14.854 1.00 98.00 200 GLY A O 1
ATOM 1537 N N . GLN A 1 201 ? 1.187 -3.899 15.236 1.00 98.19 201 GLN A N 1
ATOM 1538 C CA . GLN A 1 201 ? 0.910 -3.247 16.515 1.00 98.19 201 GLN A CA 1
ATOM 1539 C C . GLN A 1 201 ? 0.056 -1.977 16.350 1.00 98.19 201 GLN A C 1
ATOM 1541 O O . GLN A 1 201 ? -0.822 -1.727 17.175 1.00 98.19 201 GLN A O 1
ATOM 1546 N N . ALA A 1 202 ? 0.252 -1.197 15.284 1.00 98.12 202 ALA A N 1
ATOM 1547 C CA . ALA A 1 202 ? -0.600 -0.051 14.957 1.00 98.12 202 ALA A CA 1
ATOM 1548 C C . ALA A 1 202 ? -2.043 -0.481 14.635 1.00 98.12 202 ALA A C 1
ATOM 1550 O O . ALA A 1 202 ? -3.004 0.120 15.126 1.00 98.12 202 ALA A O 1
ATOM 1551 N N . ALA A 1 203 ? -2.211 -1.562 13.868 1.00 98.31 203 ALA A N 1
ATOM 1552 C CA . ALA A 1 203 ? -3.518 -2.137 13.572 1.00 98.31 203 ALA A CA 1
ATOM 1553 C C . ALA A 1 203 ? -4.208 -2.647 14.845 1.00 98.31 203 ALA A C 1
ATOM 1555 O O . ALA A 1 203 ? -5.364 -2.309 15.091 1.00 98.31 203 ALA A O 1
ATOM 1556 N N . LYS A 1 204 ? -3.476 -3.349 15.719 1.00 98.12 204 LYS A N 1
ATOM 1557 C CA . LYS A 1 204 ? -3.965 -3.772 17.040 1.00 98.12 204 LYS A CA 1
ATOM 1558 C C . LYS A 1 204 ? -4.460 -2.592 17.872 1.00 98.12 204 LYS A C 1
ATOM 1560 O O . LYS A 1 204 ? -5.580 -2.617 18.374 1.00 98.12 204 LYS A O 1
ATOM 1565 N N . SER A 1 205 ? -3.650 -1.539 17.984 1.00 97.50 205 SER A N 1
ATOM 1566 C CA . SER A 1 205 ? -3.990 -0.328 18.744 1.00 97.50 205 SER A CA 1
ATOM 1567 C C . SER A 1 205 ? -5.213 0.409 18.193 1.00 97.50 205 SER A C 1
ATOM 1569 O O . SER A 1 205 ? -5.884 1.112 18.944 1.00 97.50 205 SER A O 1
ATOM 1571 N N . SER A 1 206 ? -5.520 0.234 16.905 1.00 97.44 206 SER A N 1
ATOM 1572 C CA . SER A 1 206 ? -6.686 0.823 16.241 1.00 97.44 206 SER A CA 1
ATOM 1573 C C . SER A 1 206 ? -7.845 -0.157 16.019 1.00 97.44 206 SER A C 1
ATOM 1575 O O . SER A 1 206 ? -8.817 0.187 15.348 1.00 97.44 206 SER A O 1
ATOM 1577 N N . SER A 1 207 ? -7.777 -1.356 16.618 1.00 96.94 207 SER A N 1
ATOM 1578 C CA . SER A 1 207 ? -8.780 -2.429 16.478 1.00 96.94 207 SER A CA 1
ATOM 1579 C C . SER A 1 207 ? -9.046 -2.858 15.027 1.00 96.94 207 SER A C 1
ATOM 1581 O O . SER A 1 207 ? -10.117 -3.373 14.714 1.00 96.94 207 SER A O 1
ATOM 1583 N N . ALA A 1 208 ? -8.073 -2.650 14.141 1.00 97.81 208 ALA A N 1
ATOM 1584 C CA . ALA A 1 208 ? -8.197 -2.924 12.722 1.00 97.81 208 ALA A CA 1
ATOM 1585 C C . ALA A 1 208 ? -7.775 -4.356 12.383 1.00 97.81 208 ALA A C 1
ATOM 1587 O O . ALA A 1 208 ? -6.785 -4.875 12.907 1.00 97.81 208 ALA A O 1
ATOM 1588 N N . LYS A 1 209 ? -8.469 -4.970 11.419 1.00 97.94 209 LYS A N 1
ATOM 1589 C CA . LYS A 1 209 ? -7.939 -6.142 10.713 1.00 97.94 209 LYS A CA 1
ATOM 1590 C C . LYS A 1 209 ? -6.790 -5.681 9.818 1.00 97.94 209 LYS A C 1
ATOM 1592 O O . LYS A 1 209 ? -7.004 -4.838 8.949 1.00 97.94 209 LYS A O 1
ATOM 1597 N N . PHE A 1 210 ? -5.595 -6.230 10.011 1.00 98.50 210 PHE A N 1
ATOM 1598 C CA . PHE A 1 210 ? -4.425 -5.849 9.226 1.00 98.50 210 PHE A CA 1
ATOM 1599 C C . PHE A 1 210 ? -4.272 -6.762 8.012 1.00 98.50 210 PHE A C 1
ATOM 1601 O O . PHE A 1 210 ? -4.112 -7.968 8.176 1.00 98.50 210 PHE A O 1
ATOM 1608 N N . ILE A 1 211 ? -4.317 -6.195 6.808 1.00 98.56 211 ILE A N 1
ATOM 1609 C CA . ILE A 1 211 ? -4.197 -6.913 5.535 1.00 98.56 211 ILE A CA 1
ATOM 1610 C C . ILE A 1 211 ? -3.004 -6.338 4.780 1.00 98.56 211 ILE A C 1
ATOM 1612 O O . ILE A 1 211 ? -2.972 -5.150 4.479 1.00 98.56 211 ILE A O 1
ATOM 1616 N N . PHE A 1 212 ? -2.015 -7.155 4.457 1.00 98.19 212 PHE A N 1
ATOM 1617 C CA . PHE A 1 212 ? -0.776 -6.661 3.864 1.00 98.19 212 PHE A CA 1
ATOM 1618 C C . PHE A 1 212 ? -0.265 -7.606 2.790 1.00 98.19 212 PHE A C 1
ATOM 1620 O O . PHE A 1 212 ? -0.504 -8.814 2.852 1.00 98.19 212 PHE A O 1
ATOM 1627 N N . SER A 1 213 ? 0.450 -7.052 1.812 1.00 96.31 213 SER A N 1
ATOM 1628 C CA . SER A 1 213 ? 1.162 -7.847 0.816 1.00 96.31 213 SER A CA 1
ATOM 1629 C C . SER A 1 213 ? 2.656 -7.889 1.105 1.00 96.31 213 SER A C 1
ATOM 1631 O O . SER A 1 213 ? 3.227 -6.933 1.631 1.00 96.31 213 SER A O 1
ATOM 1633 N N . HIS A 1 214 ? 3.268 -9.030 0.801 1.00 93.56 214 HIS A N 1
ATOM 1634 C CA . HIS A 1 214 ? 4.666 -9.319 1.077 1.00 93.56 214 HIS A CA 1
ATOM 1635 C C . HIS A 1 214 ? 5.224 -10.369 0.115 1.00 93.56 214 HIS A C 1
ATOM 1637 O O . HIS A 1 214 ? 4.489 -11.029 -0.617 1.00 93.56 214 HIS A O 1
ATOM 1643 N N . SER A 1 215 ? 6.541 -10.557 0.150 1.00 90.31 215 SER A N 1
ATOM 1644 C CA . SER A 1 215 ? 7.207 -11.681 -0.508 1.00 90.31 215 SER A CA 1
ATOM 1645 C C . SER A 1 215 ? 7.069 -12.962 0.322 1.00 90.31 215 SER A C 1
ATOM 1647 O O . SER A 1 215 ? 7.155 -12.911 1.547 1.00 90.31 215 SER A O 1
ATOM 1649 N N . SER A 1 216 ? 6.956 -14.129 -0.313 1.00 90.38 216 SER A N 1
ATOM 1650 C CA . SER A 1 216 ? 7.057 -15.429 0.369 1.00 90.38 216 SER A CA 1
ATOM 1651 C C . SER A 1 216 ? 8.391 -15.623 1.094 1.00 90.38 216 SER A C 1
ATOM 1653 O O . SER A 1 216 ? 8.476 -16.365 2.066 1.00 90.38 216 SER A O 1
ATOM 1655 N N . LEU A 1 217 ? 9.433 -14.898 0.676 1.00 86.38 217 LEU A N 1
ATOM 1656 C CA . LEU A 1 217 ? 10.741 -14.894 1.332 1.00 86.38 217 LEU A CA 1
ATOM 1657 C C . LEU A 1 217 ? 10.720 -14.229 2.722 1.00 86.38 217 LEU A C 1
ATOM 1659 O O . LEU A 1 217 ? 11.737 -14.232 3.410 1.00 86.38 217 LEU A O 1
ATOM 1663 N N . THR A 1 218 ? 9.598 -13.634 3.142 1.00 89.94 218 THR A N 1
ATOM 1664 C CA . THR A 1 218 ? 9.438 -13.038 4.479 1.00 89.94 218 THR A CA 1
ATOM 1665 C C . THR A 1 218 ? 8.496 -13.824 5.386 1.00 89.94 218 THR A C 1
ATOM 1667 O O . THR A 1 218 ? 8.174 -13.337 6.468 1.00 89.94 218 THR A O 1
ATOM 1670 N N . ASP A 1 219 ? 8.036 -15.008 4.971 1.00 93.12 219 ASP A N 1
ATOM 1671 C CA . ASP A 1 219 ? 7.033 -15.791 5.704 1.00 93.12 219 ASP A CA 1
ATOM 1672 C C . ASP A 1 219 ? 7.457 -16.072 7.155 1.00 93.12 219 ASP A C 1
ATOM 1674 O O . ASP A 1 219 ? 6.685 -15.817 8.080 1.00 93.12 219 ASP A O 1
ATOM 1678 N N . GLU A 1 220 ? 8.695 -16.525 7.377 1.00 92.00 220 GLU A N 1
ATOM 1679 C CA . GLU A 1 220 ? 9.215 -16.811 8.724 1.00 92.00 220 GLU A CA 1
ATOM 1680 C C . GLU A 1 220 ? 9.201 -15.564 9.614 1.00 92.00 220 GLU A C 1
ATOM 1682 O O . GLU A 1 220 ? 8.683 -15.587 10.732 1.00 92.00 220 GLU A O 1
ATOM 1687 N N . HIS A 1 221 ? 9.675 -14.439 9.079 1.00 91.88 221 HIS A N 1
ATOM 1688 C CA . HIS A 1 221 ? 9.714 -13.163 9.791 1.00 91.88 221 HIS A CA 1
ATOM 1689 C C . HIS A 1 221 ? 8.314 -12.629 10.126 1.00 91.88 221 HIS A C 1
ATOM 1691 O O . HIS A 1 221 ? 8.090 -12.046 11.190 1.00 91.88 221 HIS A O 1
ATOM 1697 N N . ILE A 1 222 ? 7.336 -12.847 9.244 1.00 95.81 222 ILE A N 1
ATOM 1698 C CA . ILE A 1 222 ? 5.930 -12.494 9.485 1.00 95.81 222 ILE A CA 1
ATOM 1699 C C . ILE A 1 222 ? 5.333 -13.373 10.585 1.00 95.81 222 ILE A C 1
ATOM 1701 O O . ILE A 1 222 ? 4.630 -12.858 11.457 1.00 95.81 222 ILE A O 1
ATOM 1705 N N . ILE A 1 223 ? 5.626 -14.676 10.580 1.00 97.06 223 ILE A N 1
ATOM 1706 C CA . ILE A 1 223 ? 5.192 -15.611 11.628 1.00 97.06 223 ILE A CA 1
ATOM 1707 C C . ILE A 1 223 ? 5.755 -15.182 12.988 1.00 97.06 223 ILE A C 1
ATOM 1709 O O . ILE A 1 223 ? 5.024 -15.162 13.981 1.00 97.06 223 ILE A O 1
ATOM 1713 N N . GLU A 1 224 ? 7.035 -14.820 13.050 1.00 96.56 224 GLU A N 1
ATOM 1714 C CA . GLU A 1 224 ? 7.669 -14.315 14.271 1.00 96.56 224 GLU A CA 1
ATOM 1715 C C . GLU A 1 224 ? 7.065 -12.985 14.724 1.00 96.56 224 GLU A C 1
ATOM 1717 O O . GLU A 1 224 ? 6.711 -12.840 15.897 1.00 96.56 224 GLU A O 1
ATOM 1722 N N . SER A 1 225 ? 6.856 -12.051 13.793 1.00 96.81 225 SER A N 1
ATOM 1723 C CA . SER A 1 225 ? 6.215 -10.761 14.067 1.00 96.81 225 SER A CA 1
ATOM 1724 C C . SER A 1 225 ? 4.807 -10.943 14.638 1.00 96.81 225 SER A C 1
ATOM 1726 O O . SER A 1 225 ? 4.478 -10.332 15.654 1.00 96.81 225 SER A O 1
ATOM 1728 N N . ALA A 1 226 ? 3.994 -11.828 14.047 1.00 97.88 226 ALA A N 1
ATOM 1729 C CA . ALA A 1 226 ? 2.647 -12.142 14.521 1.00 97.88 226 ALA A CA 1
ATOM 1730 C C . ALA A 1 226 ? 2.658 -12.722 15.942 1.00 97.88 226 ALA A C 1
ATOM 1732 O O . ALA A 1 226 ? 1.881 -12.283 16.791 1.00 97.88 226 ALA A O 1
ATOM 1733 N N . LYS A 1 227 ? 3.569 -13.665 16.228 1.00 97.81 227 LYS A N 1
ATOM 1734 C CA . LYS A 1 227 ? 3.748 -14.225 17.578 1.00 97.81 227 LYS A CA 1
ATOM 1735 C C . LYS A 1 227 ? 4.134 -13.143 18.583 1.00 97.81 227 LYS A C 1
ATOM 1737 O O . LYS A 1 227 ? 3.561 -13.101 19.668 1.00 97.81 227 LYS A O 1
ATOM 1742 N N . HIS A 1 228 ? 5.068 -12.265 18.219 1.00 96.94 228 HIS A N 1
ATOM 1743 C CA . HIS A 1 228 ? 5.561 -11.199 19.090 1.00 96.94 228 HIS A CA 1
ATOM 1744 C C . HIS A 1 228 ? 4.451 -10.232 19.524 1.00 96.94 228 HIS A C 1
ATOM 1746 O O . HIS A 1 228 ? 4.372 -9.872 20.697 1.00 96.94 228 HIS A O 1
ATOM 1752 N N . ILE A 1 229 ? 3.557 -9.856 18.606 1.00 97.50 229 ILE A N 1
ATOM 1753 C CA . ILE A 1 229 ? 2.450 -8.926 18.893 1.00 97.50 229 ILE A CA 1
ATOM 1754 C C . ILE A 1 229 ? 1.162 -9.629 19.362 1.00 97.50 229 ILE A C 1
ATOM 1756 O O . ILE A 1 229 ? 0.162 -8.970 19.673 1.00 97.50 229 ILE A O 1
ATOM 1760 N N . GLY A 1 230 ? 1.172 -10.965 19.428 1.00 97.44 230 GLY A N 1
ATOM 1761 C CA . GLY A 1 230 ? 0.021 -11.787 19.800 1.00 97.44 230 GLY A CA 1
ATOM 1762 C C . GLY A 1 230 ? -1.131 -11.718 18.794 1.00 97.44 230 GLY A C 1
ATOM 1763 O O . GLY A 1 230 ? -2.283 -11.664 19.211 1.00 97.44 230 GLY A O 1
ATOM 1764 N N . ALA A 1 231 ? -0.829 -11.665 17.495 1.00 98.06 231 ALA A N 1
ATOM 1765 C CA . ALA A 1 231 ? -1.822 -11.700 16.424 1.00 98.06 231 ALA A CA 1
ATOM 1766 C C . ALA A 1 231 ? -2.168 -13.138 16.021 1.00 98.06 231 ALA A C 1
ATOM 1768 O O . ALA A 1 231 ? -1.297 -14.011 15.963 1.00 98.06 231 ALA A O 1
ATOM 1769 N N . LYS A 1 232 ? -3.419 -13.366 15.615 1.00 98.31 232 LYS A N 1
ATOM 1770 C CA . LYS A 1 232 ? -3.782 -14.531 14.803 1.00 98.31 232 LYS A CA 1
ATOM 1771 C C . LYS A 1 232 ? -3.449 -14.231 13.339 1.00 98.31 232 LYS A C 1
ATOM 1773 O O . LYS A 1 232 ? -4.004 -13.294 12.766 1.00 98.31 232 LYS A O 1
ATOM 1778 N N . LEU A 1 233 ? -2.560 -15.036 12.756 1.00 98.50 233 LEU A N 1
ATOM 1779 C CA . LEU A 1 233 ? -2.080 -14.904 11.379 1.00 98.50 233 LEU A CA 1
ATOM 1780 C C . LEU A 1 233 ? -2.783 -15.894 10.439 1.00 98.50 233 LEU A C 1
ATOM 1782 O O . LEU A 1 233 ? -2.784 -17.099 10.689 1.00 98.50 233 LEU A O 1
ATOM 1786 N N . GLU A 1 234 ? -3.305 -15.381 9.330 1.00 98.19 234 GLU A N 1
ATOM 1787 C CA . GLU A 1 234 ? -3.719 -16.137 8.146 1.00 98.19 234 GLU A CA 1
ATOM 1788 C C . GLU A 1 234 ? -2.728 -15.800 7.022 1.00 98.19 234 GLU A C 1
ATOM 1790 O O . GLU A 1 234 ? -2.784 -14.725 6.423 1.00 98.19 234 GLU A O 1
ATOM 1795 N N . LEU A 1 235 ? -1.751 -16.686 6.814 1.00 96.06 235 LEU A N 1
ATOM 1796 C CA . LEU A 1 235 ? -0.625 -16.474 5.903 1.00 96.06 235 LEU A CA 1
ATOM 1797 C C . LEU A 1 235 ? -0.999 -16.897 4.475 1.00 96.06 235 LEU A C 1
ATOM 1799 O O . LEU A 1 235 ? -1.409 -18.037 4.270 1.00 96.06 235 LEU A O 1
ATOM 1803 N N . GLY A 1 236 ? -0.797 -16.014 3.495 1.00 93.25 236 GLY A N 1
ATOM 1804 C CA . GLY A 1 236 ? -0.951 -16.338 2.073 1.00 93.25 236 GLY A CA 1
ATOM 1805 C C . GLY A 1 236 ? -2.391 -16.635 1.652 1.00 93.25 236 GLY A C 1
ATOM 1806 O O . GLY A 1 236 ? -2.624 -17.589 0.917 1.00 93.25 236 GLY A O 1
ATOM 1807 N N . VAL A 1 237 ? -3.354 -15.826 2.104 1.00 95.81 237 VAL A N 1
ATOM 1808 C CA . VAL A 1 237 ? -4.776 -15.942 1.715 1.00 95.81 237 VAL A CA 1
ATOM 1809 C C . VAL A 1 237 ? -5.016 -15.663 0.226 1.00 95.81 237 VAL A C 1
ATOM 1811 O O . VAL A 1 237 ? -6.038 -16.066 -0.318 1.00 95.81 237 VAL A O 1
ATOM 1814 N N . ALA A 1 238 ? -4.059 -15.012 -0.436 1.00 94.81 238 ALA A N 1
ATOM 1815 C CA . ALA A 1 238 ? -3.927 -14.948 -1.886 1.00 94.81 238 ALA A CA 1
ATOM 1816 C C . ALA A 1 238 ? -2.441 -14.922 -2.263 1.00 94.81 238 ALA A C 1
ATOM 1818 O O . ALA A 1 238 ? -1.610 -14.458 -1.474 1.00 94.81 238 ALA A O 1
ATOM 1819 N N . SER A 1 239 ? -2.103 -15.398 -3.462 1.00 93.12 239 SER A N 1
ATOM 1820 C CA . SER A 1 239 ? -0.734 -15.380 -3.974 1.00 93.12 239 SER A CA 1
ATOM 1821 C C . SER A 1 239 ? -0.667 -15.177 -5.488 1.00 93.12 239 SER A C 1
ATOM 1823 O O . SER A 1 239 ? -1.605 -15.479 -6.227 1.00 93.12 239 SER A O 1
ATOM 1825 N N . LEU A 1 240 ? 0.466 -14.646 -5.941 1.00 88.75 240 LEU A N 1
ATOM 1826 C CA . LEU A 1 240 ? 0.854 -14.529 -7.339 1.00 88.75 240 LEU A CA 1
ATOM 1827 C C . LEU A 1 240 ? 2.329 -14.913 -7.466 1.00 88.75 240 LEU A C 1
ATOM 1829 O O . LEU A 1 240 ? 3.187 -14.283 -6.843 1.00 88.75 240 LEU A O 1
ATOM 1833 N N . GLU A 1 241 ? 2.630 -15.929 -8.271 1.00 85.62 241 GLU A N 1
ATOM 1834 C CA . GLU A 1 241 ? 4.013 -16.279 -8.600 1.00 85.62 241 GLU A CA 1
ATOM 1835 C C . GLU A 1 241 ? 4.661 -15.168 -9.433 1.00 85.62 241 GLU A C 1
ATOM 1837 O O . GLU A 1 241 ? 4.110 -14.729 -10.443 1.00 85.62 241 GLU A O 1
ATOM 1842 N N . MET A 1 242 ? 5.846 -14.726 -9.014 1.00 75.12 242 MET A N 1
ATOM 1843 C CA . MET A 1 242 ? 6.617 -13.675 -9.671 1.00 75.12 242 MET A CA 1
ATOM 1844 C C . MET A 1 242 ? 8.111 -14.017 -9.655 1.00 75.12 242 MET A C 1
ATOM 1846 O O . MET A 1 242 ? 8.622 -14.571 -8.677 1.00 75.12 242 MET A O 1
ATOM 1850 N N . PRO A 1 243 ? 8.870 -13.676 -10.705 1.00 67.94 243 PRO A N 1
ATOM 1851 C CA . PRO A 1 243 ? 10.316 -13.706 -10.627 1.00 67.94 243 PRO A CA 1
ATOM 1852 C C . PRO A 1 243 ? 10.852 -12.478 -9.873 1.00 67.94 243 PRO A C 1
ATOM 1854 O O . PRO A 1 243 ? 10.533 -11.331 -10.175 1.00 67.94 243 PRO A O 1
ATOM 1857 N N . LEU A 1 244 ? 11.745 -12.725 -8.924 1.00 67.38 244 LEU A N 1
ATOM 1858 C CA . LEU A 1 244 ? 12.607 -11.749 -8.281 1.00 67.38 244 LEU A CA 1
ATOM 1859 C C . LEU A 1 244 ? 13.972 -11.768 -8.971 1.00 67.38 244 LEU A C 1
ATOM 1861 O O . LEU A 1 244 ? 14.667 -12.782 -8.980 1.00 67.38 244 LEU A O 1
ATOM 1865 N N . ILE A 1 245 ? 14.376 -10.629 -9.527 1.00 63.62 245 ILE A N 1
ATOM 1866 C CA . ILE A 1 245 ? 15.716 -10.467 -10.098 1.00 63.62 245 ILE A CA 1
ATOM 1867 C C . ILE A 1 245 ? 16.585 -9.730 -9.094 1.00 63.62 245 ILE A C 1
ATOM 1869 O O . ILE A 1 245 ? 16.348 -8.555 -8.786 1.00 63.62 245 ILE A O 1
ATOM 1873 N N . VAL A 1 246 ? 17.616 -10.419 -8.617 1.00 59.38 246 VAL A N 1
ATOM 1874 C CA . VAL A 1 246 ? 18.655 -9.826 -7.780 1.00 59.38 246 VAL A CA 1
ATOM 1875 C C . VAL A 1 246 ? 19.913 -9.722 -8.624 1.00 59.38 246 VAL A C 1
ATOM 1877 O O . VAL A 1 246 ? 20.457 -10.723 -9.090 1.00 59.38 246 VAL A O 1
ATOM 1880 N N . ASP A 1 247 ? 20.357 -8.487 -8.837 1.00 55.81 247 ASP A N 1
ATOM 1881 C CA . ASP A 1 247 ? 21.676 -8.242 -9.399 1.00 55.81 247 ASP A CA 1
ATOM 1882 C C . ASP A 1 247 ? 22.691 -8.410 -8.264 1.00 55.81 247 ASP A C 1
ATOM 1884 O O . ASP A 1 247 ? 22.734 -7.604 -7.333 1.00 55.81 247 ASP A O 1
ATOM 1888 N N . THR A 1 248 ? 23.447 -9.507 -8.288 1.00 51.16 248 THR A N 1
ATOM 1889 C CA . THR A 1 248 ? 24.443 -9.814 -7.251 1.00 51.16 248 THR A CA 1
ATOM 1890 C C . THR A 1 248 ? 25.681 -8.921 -7.366 1.00 51.16 248 THR A C 1
ATOM 1892 O O . THR A 1 248 ? 26.505 -8.909 -6.452 1.00 51.16 248 THR A O 1
ATOM 1895 N N . ALA A 1 249 ? 25.793 -8.143 -8.450 1.00 42.78 249 ALA A N 1
ATOM 1896 C CA . ALA A 1 249 ? 26.861 -7.184 -8.690 1.00 42.78 249 ALA A CA 1
ATOM 1897 C C . ALA A 1 249 ? 26.485 -5.732 -8.337 1.00 42.78 249 ALA A C 1
ATOM 1899 O O . ALA A 1 249 ? 27.350 -4.866 -8.449 1.00 42.78 249 ALA A O 1
ATOM 1900 N N . ASP A 1 250 ? 25.242 -5.442 -7.919 1.00 43.59 250 ASP A N 1
ATOM 1901 C CA . ASP A 1 250 ? 24.795 -4.081 -7.584 1.00 43.59 250 ASP A CA 1
ATOM 1902 C C . ASP A 1 250 ? 24.975 -3.758 -6.080 1.00 43.59 250 ASP A C 1
ATOM 1904 O O . ASP A 1 250 ? 24.165 -4.179 -5.242 1.00 43.59 250 ASP A O 1
ATOM 1908 N N . PRO A 1 251 ? 26.004 -2.971 -5.702 1.00 39.06 251 PRO A N 1
ATOM 1909 C CA . PRO A 1 251 ? 26.262 -2.597 -4.314 1.00 39.06 251 PRO A CA 1
ATOM 1910 C C . PRO A 1 251 ? 25.241 -1.602 -3.740 1.00 39.06 251 PRO A C 1
ATOM 1912 O O . PRO A 1 251 ? 25.286 -1.342 -2.543 1.00 39.06 251 PRO A O 1
ATOM 1915 N N . LEU A 1 252 ? 24.328 -1.027 -4.537 1.00 38.38 252 LEU A N 1
ATOM 1916 C CA . LEU A 1 252 ? 23.300 -0.095 -4.045 1.00 38.38 252 LEU A CA 1
ATOM 1917 C C . LEU A 1 252 ? 22.056 -0.806 -3.488 1.00 38.38 252 LEU A C 1
ATOM 1919 O O . LEU A 1 252 ? 21.307 -0.200 -2.721 1.00 38.38 252 LEU A O 1
ATOM 1923 N N . ARG A 1 253 ? 21.841 -2.084 -3.838 1.00 41.66 253 ARG A N 1
ATOM 1924 C CA . ARG A 1 253 ? 20.799 -2.951 -3.246 1.00 41.66 253 ARG A CA 1
ATOM 1925 C C . ARG A 1 253 ? 21.299 -3.760 -2.053 1.00 41.66 253 ARG A C 1
ATOM 1927 O O . ARG A 1 253 ? 20.495 -4.158 -1.214 1.00 41.66 253 ARG A O 1
ATOM 1934 N N . ALA A 1 254 ? 22.614 -3.928 -1.930 1.00 39.00 254 ALA A N 1
ATOM 1935 C CA . ALA A 1 254 ? 23.245 -4.192 -0.648 1.00 39.00 254 ALA A CA 1
ATOM 1936 C C . ALA A 1 254 ? 23.068 -2.927 0.201 1.00 39.00 254 ALA A C 1
ATOM 1938 O O . ALA A 1 254 ? 23.856 -1.988 0.111 1.00 39.00 254 ALA A O 1
ATOM 1939 N N . GLY A 1 255 ? 21.967 -2.843 0.957 1.00 37.00 255 GLY A N 1
ATOM 1940 C CA . GLY A 1 255 ? 21.782 -1.777 1.939 1.00 37.00 255 GLY A CA 1
ATOM 1941 C C . GLY A 1 255 ? 23.093 -1.579 2.693 1.00 37.00 255 GLY A C 1
ATOM 1942 O O . GLY A 1 255 ? 23.732 -2.570 3.032 1.00 37.00 255 GLY A O 1
ATOM 1943 N N . ARG A 1 256 ? 23.524 -0.321 2.855 1.00 35.28 256 ARG A N 1
ATOM 1944 C CA . ARG A 1 256 ? 24.758 0.047 3.559 1.00 35.28 256 ARG A CA 1
ATOM 1945 C C . ARG A 1 256 ? 24.804 -0.655 4.917 1.00 35.28 256 ARG A C 1
ATOM 1947 O O . ARG A 1 256 ? 24.319 -0.108 5.903 1.00 35.28 256 ARG A O 1
ATOM 1954 N N . ASP A 1 257 ? 25.396 -1.838 4.959 1.00 36.44 257 ASP A N 1
ATOM 1955 C CA . ASP A 1 257 ? 25.955 -2.396 6.167 1.00 36.44 257 ASP A CA 1
ATOM 1956 C C . ASP A 1 257 ? 27.263 -1.622 6.389 1.00 36.44 257 ASP A C 1
ATOM 1958 O O . ASP A 1 257 ? 28.128 -1.615 5.505 1.00 36.44 257 ASP A O 1
ATOM 1962 N N . PRO A 1 258 ? 27.424 -0.887 7.503 1.00 34.47 258 PRO A N 1
ATOM 1963 C CA . PRO A 1 258 ? 28.709 -0.288 7.841 1.00 34.47 258 PRO A CA 1
ATOM 1964 C C . PRO A 1 258 ? 29.790 -1.353 8.103 1.00 34.47 258 PRO A C 1
ATOM 1966 O O . PRO A 1 258 ? 30.964 -1.005 8.222 1.00 34.47 258 PRO A O 1
ATOM 1969 N N . LEU A 1 259 ? 29.415 -2.632 8.203 1.00 32.03 259 LEU A N 1
ATOM 1970 C CA . LEU A 1 259 ? 30.303 -3.770 8.388 1.00 32.03 259 LEU A CA 1
ATOM 1971 C C . LEU A 1 259 ? 30.346 -4.562 7.080 1.00 32.03 259 LEU A C 1
ATOM 1973 O O . LEU A 1 259 ? 29.592 -5.503 6.872 1.00 32.03 259 LEU A O 1
ATOM 1977 N N . GLY A 1 260 ? 31.197 -4.100 6.166 1.00 34.50 260 GLY A N 1
ATOM 1978 C CA . GLY A 1 260 ? 31.303 -4.633 4.815 1.00 34.50 260 GLY A CA 1
ATOM 1979 C C . GLY A 1 260 ? 31.443 -6.150 4.762 1.00 34.50 260 GLY A C 1
ATOM 1980 O O . GLY A 1 260 ? 32.455 -6.687 5.183 1.00 34.50 260 GLY A O 1
ATOM 1981 N N . ASP A 1 261 ? 30.445 -6.787 4.167 1.00 36.88 261 ASP A N 1
ATOM 1982 C CA . ASP A 1 261 ? 30.567 -7.951 3.302 1.00 36.88 261 ASP A CA 1
ATOM 1983 C C . ASP A 1 261 ? 29.357 -7.910 2.353 1.00 36.88 261 ASP A C 1
ATOM 1985 O O . ASP A 1 261 ? 28.254 -7.531 2.746 1.00 36.88 261 ASP A O 1
ATOM 1989 N N . GLY A 1 262 ? 29.578 -8.189 1.064 1.00 43.53 262 GLY A N 1
ATOM 1990 C CA . GLY A 1 262 ? 28.543 -8.114 0.024 1.00 43.53 262 GLY A CA 1
ATOM 1991 C C . GLY A 1 262 ? 27.341 -9.043 0.278 1.00 43.53 262 GLY A C 1
ATOM 1992 O O . GLY A 1 262 ? 27.324 -9.789 1.259 1.00 43.53 262 GLY A O 1
ATOM 1993 N N . PRO A 1 263 ? 26.321 -9.048 -0.604 1.00 46.53 263 PRO A N 1
ATOM 1994 C CA . PRO A 1 263 ? 25.149 -9.905 -0.435 1.00 46.53 263 PRO A CA 1
ATOM 1995 C C . PRO A 1 263 ? 25.596 -11.365 -0.299 1.00 46.53 263 PRO A C 1
ATOM 1997 O O . PRO A 1 263 ? 26.163 -11.954 -1.220 1.00 46.53 263 PRO A O 1
ATOM 2000 N N . ASN A 1 264 ? 25.394 -11.937 0.888 1.00 48.09 264 ASN A N 1
ATOM 2001 C CA . ASN A 1 264 ? 25.896 -13.258 1.228 1.00 48.09 264 ASN A CA 1
ATOM 2002 C C . ASN A 1 264 ? 25.090 -14.309 0.446 1.00 48.09 264 ASN A C 1
ATOM 2004 O O . ASN A 1 264 ? 24.016 -14.734 0.868 1.00 48.09 264 ASN A O 1
ATOM 2008 N N . VAL A 1 265 ? 25.602 -14.713 -0.721 1.00 44.91 265 VAL A N 1
ATOM 2009 C CA . VAL A 1 265 ? 24.998 -15.688 -1.656 1.00 44.91 265 VAL A CA 1
ATOM 2010 C C . VAL A 1 265 ? 24.575 -16.986 -0.949 1.00 44.91 265 VAL A C 1
ATOM 2012 O O . VAL A 1 265 ? 23.626 -17.649 -1.368 1.00 44.91 265 VAL A O 1
ATOM 2015 N N . SER A 1 266 ? 25.233 -17.337 0.161 1.00 46.19 266 SER A N 1
ATOM 2016 C CA . SER A 1 266 ? 24.865 -18.479 1.003 1.00 46.19 266 SER A CA 1
ATOM 2017 C C . SER A 1 266 ? 23.493 -18.325 1.678 1.00 46.19 266 SER A C 1
ATOM 2019 O O . SER A 1 266 ? 22.725 -19.285 1.703 1.00 46.19 266 SER A O 1
ATOM 2021 N N . TYR A 1 267 ? 23.141 -17.121 2.140 1.00 50.62 267 TYR A N 1
ATOM 2022 C CA . TYR A 1 267 ? 21.852 -16.828 2.771 1.00 50.62 267 TYR A CA 1
ATOM 2023 C C . TYR A 1 267 ? 20.710 -16.807 1.746 1.00 50.62 267 TYR A C 1
ATOM 2025 O O . TYR A 1 267 ? 19.618 -17.316 1.995 1.00 50.62 267 TYR A O 1
ATOM 2033 N N . LEU A 1 268 ? 20.981 -16.313 0.534 1.00 47.72 268 LEU A N 1
ATOM 2034 C CA . LEU A 1 268 ? 20.026 -16.388 -0.573 1.00 47.72 268 LEU A CA 1
ATOM 2035 C C . LEU A 1 268 ? 19.668 -17.852 -0.885 1.00 47.72 268 LEU A C 1
ATOM 2037 O O . LEU A 1 268 ? 18.490 -18.186 -0.973 1.00 47.72 268 LEU A O 1
ATOM 2041 N N . LYS A 1 269 ? 20.651 -18.764 -0.924 1.00 48.59 269 LYS A N 1
ATOM 2042 C CA . LYS A 1 269 ? 20.404 -20.210 -1.107 1.00 48.59 269 LYS A CA 1
ATOM 2043 C C . LYS A 1 269 ? 19.568 -20.827 0.021 1.00 48.59 269 LYS A C 1
ATOM 2045 O O . LYS A 1 269 ? 18.739 -21.692 -0.258 1.00 48.59 269 LYS A O 1
ATOM 2050 N N . THR A 1 270 ? 19.732 -20.376 1.270 1.00 49.81 270 THR A N 1
ATOM 2051 C CA . THR A 1 270 ? 18.896 -20.844 2.395 1.00 49.81 270 THR A CA 1
ATOM 2052 C C . THR A 1 270 ? 17.439 -20.393 2.302 1.00 49.81 270 THR A C 1
ATOM 2054 O O . THR A 1 270 ? 16.571 -21.088 2.814 1.00 49.81 270 THR A O 1
ATOM 2057 N N . LEU A 1 271 ? 17.148 -19.317 1.563 1.00 45.66 271 LEU A N 1
ATOM 2058 C CA . LEU A 1 271 ? 15.784 -18.878 1.241 1.00 45.66 271 LEU A CA 1
ATOM 2059 C C . LEU A 1 271 ? 15.151 -19.674 0.074 1.00 45.66 271 LEU A C 1
ATOM 2061 O O . LEU A 1 271 ? 14.143 -19.256 -0.490 1.00 45.66 271 LEU A O 1
ATOM 2065 N N . GLY A 1 272 ? 15.739 -20.814 -0.319 1.00 42.69 272 GLY A N 1
ATOM 2066 C CA . GLY A 1 272 ? 15.220 -21.691 -1.379 1.00 42.69 272 GLY A CA 1
ATOM 2067 C C . GLY A 1 272 ? 15.593 -21.264 -2.802 1.00 42.69 272 GLY A C 1
ATOM 2068 O O . GLY A 1 272 ? 15.048 -21.788 -3.776 1.00 42.69 272 GLY A O 1
ATOM 2069 N N . LEU A 1 273 ? 16.531 -20.328 -2.938 1.00 45.81 273 LEU A N 1
ATOM 2070 C CA . LEU A 1 273 ? 16.898 -19.717 -4.207 1.00 45.81 273 LEU A CA 1
ATOM 2071 C C . LEU A 1 273 ? 17.937 -20.562 -4.974 1.00 45.81 273 LEU A C 1
ATOM 2073 O O . LEU A 1 273 ? 19.014 -20.860 -4.455 1.00 45.81 273 LEU A O 1
ATOM 2077 N N . LYS A 1 274 ? 17.621 -20.964 -6.216 1.00 44.78 274 LYS A N 1
ATOM 2078 C CA . LYS A 1 274 ? 18.509 -21.770 -7.082 1.00 44.78 274 LYS A CA 1
ATOM 2079 C C . LYS A 1 274 ? 19.380 -20.877 -7.968 1.00 44.78 274 LYS A C 1
ATOM 2081 O O . LYS A 1 274 ? 18.906 -19.880 -8.499 1.00 44.78 274 LYS A O 1
ATOM 2086 N N . ASP A 1 275 ? 20.650 -21.250 -8.109 1.00 45.53 275 ASP A N 1
ATOM 2087 C CA . ASP A 1 275 ? 21.634 -20.520 -8.916 1.00 45.53 275 ASP A CA 1
ATOM 2088 C C . ASP A 1 275 ? 21.298 -20.592 -10.415 1.00 45.53 275 ASP A C 1
ATOM 2090 O O . ASP A 1 275 ? 20.863 -21.633 -10.909 1.00 45.53 275 ASP A O 1
ATOM 2094 N N . SER A 1 276 ? 21.554 -19.505 -11.139 1.00 45.00 276 SER A N 1
ATOM 2095 C CA . SER A 1 276 ? 21.677 -19.513 -12.601 1.00 45.00 276 SER A CA 1
ATOM 2096 C C . SER A 1 276 ? 23.087 -19.052 -12.944 1.00 45.00 276 SER A C 1
ATOM 2098 O O . SER A 1 276 ? 23.539 -18.095 -12.323 1.00 45.00 276 SER A O 1
ATOM 2100 N N . ASP A 1 277 ? 23.741 -19.653 -13.943 1.00 48.25 277 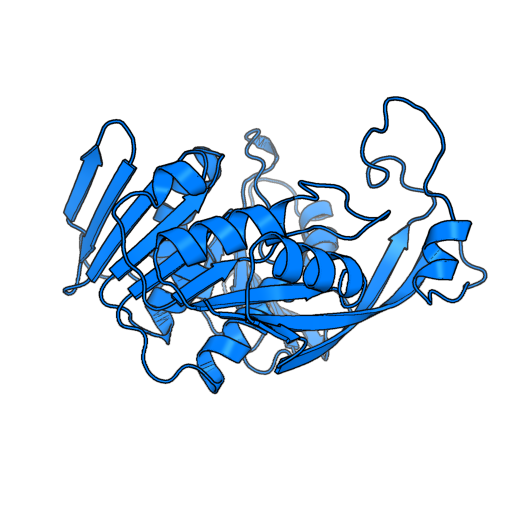ASP A N 1
ATOM 2101 C CA . ASP A 1 277 ? 25.128 -19.370 -14.381 1.00 48.25 277 ASP A CA 1
ATOM 2102 C C . ASP A 1 277 ? 25.363 -17.940 -14.953 1.00 48.25 277 ASP A C 1
ATOM 2104 O O . ASP A 1 277 ? 26.269 -17.704 -15.750 1.00 48.25 277 ASP A O 1
ATOM 2108 N N . SER A 1 278 ? 24.535 -16.963 -14.579 1.00 48.91 278 SER A N 1
ATOM 2109 C CA . SER A 1 278 ? 24.556 -15.569 -15.019 1.00 48.91 278 SER A CA 1
ATOM 2110 C C . SER A 1 278 ? 24.895 -14.632 -13.849 1.00 48.91 278 SER A C 1
ATOM 2112 O O . SER A 1 278 ? 24.456 -14.893 -12.729 1.00 48.91 278 SER A O 1
ATOM 2114 N N . PRO A 1 279 ? 25.586 -13.493 -14.080 1.00 50.34 279 PRO A N 1
ATOM 2115 C CA . PRO A 1 279 ? 25.801 -12.447 -13.067 1.00 50.34 279 PRO A CA 1
ATOM 2116 C C . PRO A 1 279 ? 24.499 -11.833 -12.517 1.00 50.34 279 PRO A C 1
ATOM 2118 O O . PRO A 1 279 ? 24.529 -11.083 -11.547 1.00 50.34 279 PRO A O 1
ATOM 2121 N N . ARG A 1 280 ? 23.346 -12.154 -13.118 1.00 51.91 280 ARG A N 1
ATOM 2122 C CA . ARG A 1 280 ? 22.016 -11.876 -12.574 1.00 51.91 280 ARG A CA 1
ATOM 2123 C C . ARG A 1 280 ? 21.338 -13.182 -12.201 1.00 51.91 280 ARG A C 1
ATOM 2125 O O . ARG A 1 280 ? 20.971 -13.964 -13.082 1.00 51.91 280 ARG A O 1
ATOM 2132 N N . SER A 1 281 ? 21.125 -13.390 -10.909 1.00 52.50 281 SER A N 1
ATOM 2133 C CA . SER A 1 281 ? 20.367 -14.537 -10.429 1.00 52.50 281 SER A CA 1
ATOM 2134 C C . SER A 1 281 ? 18.871 -14.225 -10.497 1.00 52.50 281 SER A C 1
ATOM 2136 O O . SER A 1 281 ? 18.408 -13.177 -10.038 1.00 52.50 281 SER A O 1
ATOM 2138 N N . HIS A 1 282 ? 18.118 -15.137 -11.110 1.00 56.47 282 HIS A N 1
ATOM 2139 C CA . HIS A 1 282 ? 16.663 -15.064 -11.201 1.00 56.47 282 HIS A CA 1
ATOM 2140 C C . HIS A 1 282 ? 16.064 -16.043 -10.203 1.00 56.47 282 HIS A C 1
ATOM 2142 O O . HIS A 1 282 ? 16.423 -17.219 -10.172 1.00 56.47 282 HIS A O 1
ATOM 2148 N N . TYR A 1 283 ? 15.137 -15.555 -9.398 1.00 62.28 283 TYR A N 1
ATOM 2149 C CA . TYR A 1 283 ? 14.558 -16.290 -8.291 1.00 62.28 283 TYR A CA 1
ATOM 2150 C C . TYR A 1 283 ? 13.049 -16.345 -8.450 1.00 62.28 283 TYR A C 1
ATOM 2152 O O . TYR A 1 283 ? 12.437 -15.325 -8.722 1.00 62.28 283 TYR A O 1
ATOM 2160 N N . ALA A 1 284 ? 12.428 -17.507 -8.280 1.00 67.81 284 ALA A N 1
ATOM 2161 C CA . ALA A 1 284 ? 10.975 -17.568 -8.174 1.00 67.81 284 ALA A CA 1
ATOM 2162 C C . ALA A 1 284 ? 10.579 -17.266 -6.724 1.00 67.81 284 ALA A C 1
ATOM 2164 O O . ALA A 1 284 ? 11.130 -17.861 -5.798 1.00 67.81 284 ALA A O 1
ATOM 2165 N N . HIS A 1 285 ? 9.644 -16.344 -6.527 1.00 79.81 285 HIS A N 1
ATOM 2166 C CA . HIS A 1 285 ? 8.987 -16.129 -5.244 1.00 79.81 285 HIS A CA 1
ATOM 2167 C C . HIS A 1 285 ? 7.495 -15.889 -5.471 1.00 79.81 285 HIS A C 1
ATOM 2169 O O . HIS A 1 285 ? 7.046 -15.695 -6.599 1.00 79.81 285 HIS A O 1
ATOM 2175 N N . GLU A 1 286 ? 6.715 -15.897 -4.401 1.00 88.50 286 GLU A N 1
ATOM 2176 C CA . GLU A 1 286 ? 5.315 -15.500 -4.478 1.00 88.50 286 GLU A CA 1
ATOM 2177 C C . GLU A 1 286 ? 5.162 -14.127 -3.842 1.00 88.50 286 GLU A C 1
ATOM 2179 O O . GLU A 1 286 ? 5.693 -13.861 -2.761 1.00 88.50 286 GLU A O 1
ATOM 2184 N N . ILE A 1 287 ? 4.404 -13.257 -4.494 1.00 90.75 287 ILE A N 1
ATOM 2185 C CA . ILE A 1 287 ? 3.784 -12.128 -3.819 1.00 90.75 287 ILE A CA 1
ATOM 2186 C C . ILE A 1 287 ? 2.530 -12.667 -3.148 1.00 90.75 287 ILE A C 1
ATOM 2188 O O . ILE A 1 287 ? 1.637 -13.178 -3.817 1.00 90.75 287 ILE A O 1
ATOM 2192 N N . LYS A 1 288 ? 2.470 -12.562 -1.827 1.00 95.12 288 LYS A N 1
ATOM 2193 C CA . LYS A 1 288 ? 1.364 -13.044 -1.003 1.00 95.12 288 LYS A CA 1
ATOM 2194 C C . LYS A 1 288 ? 0.574 -11.880 -0.431 1.00 95.12 288 LYS A C 1
ATOM 2196 O O . LYS A 1 288 ? 1.107 -10.781 -0.273 1.00 95.12 288 LYS A O 1
ATOM 2201 N N . VAL A 1 289 ? -0.683 -12.141 -0.092 1.00 97.88 289 VAL A N 1
ATOM 2202 C CA . VAL A 1 289 ? -1.494 -11.322 0.815 1.00 97.88 289 VAL A CA 1
ATOM 2203 C C . VAL A 1 289 ? -1.731 -12.125 2.081 1.00 97.88 289 VAL A C 1
ATOM 2205 O O . VAL A 1 289 ? -2.066 -13.306 2.012 1.00 97.88 289 VAL A O 1
ATOM 2208 N N . SER A 1 290 ? -1.567 -11.486 3.232 1.00 98.38 290 SER A N 1
ATOM 2209 C CA . SER A 1 290 ? -1.769 -12.100 4.541 1.00 98.38 290 SER A CA 1
ATOM 2210 C C . SER A 1 290 ? -2.604 -11.210 5.441 1.00 98.38 290 SER A C 1
ATOM 2212 O O . SER A 1 290 ? -2.694 -9.997 5.236 1.00 98.38 290 SER A O 1
ATOM 2214 N N . ILE A 1 291 ? -3.220 -11.830 6.446 1.00 98.56 291 ILE A N 1
ATOM 2215 C CA . ILE A 1 291 ? -4.108 -11.155 7.389 1.00 98.56 291 ILE A CA 1
ATOM 2216 C C . ILE A 1 291 ? -3.626 -11.404 8.817 1.00 98.56 291 ILE A C 1
ATOM 2218 O O . ILE A 1 291 ? -3.409 -12.545 9.220 1.00 98.56 291 ILE A O 1
ATOM 2222 N N . MET A 1 292 ? -3.510 -10.338 9.606 1.00 98.44 292 MET A N 1
ATOM 2223 C CA . MET A 1 292 ? -3.385 -10.404 11.061 1.00 98.44 292 MET A CA 1
ATOM 2224 C C . MET A 1 292 ? -4.661 -9.870 11.724 1.00 98.44 292 MET A C 1
ATOM 2226 O O . MET A 1 292 ? -5.200 -8.829 11.340 1.00 98.44 292 MET A O 1
ATOM 2230 N N . SER A 1 293 ? -5.139 -10.593 12.735 1.00 97.31 293 SER A N 1
ATOM 2231 C CA . SER A 1 293 ? -6.296 -10.233 13.567 1.00 97.31 293 SER A CA 1
ATOM 2232 C C . SER A 1 293 ? -5.949 -10.301 15.057 1.00 97.31 293 SER A C 1
ATOM 2234 O O . SER A 1 293 ? -4.994 -10.988 15.437 1.00 97.31 293 SER A O 1
ATOM 2236 N N . PHE A 1 294 ? -6.701 -9.565 15.881 1.00 94.56 294 PHE A N 1
ATOM 2237 C CA . PHE A 1 294 ? -6.407 -9.301 17.293 1.00 94.56 294 PHE A CA 1
ATOM 2238 C C . PHE A 1 294 ? -7.634 -9.503 18.177 1.00 94.56 294 PHE A C 1
ATOM 2240 O O . PHE A 1 294 ? -8.757 -9.271 17.672 1.00 94.56 294 PHE A O 1
#

Solvent-accessible surface area (backbone atoms only — not comparable to full-atom values): 16019 Å² total; per-residue (Å²): 125,61,42,36,36,40,37,29,43,70,85,58,50,34,36,34,38,24,50,75,87,41,76,79,47,74,37,73,57,55,61,54,79,62,60,69,64,48,64,75,68,60,67,84,85,58,53,50,32,43,32,45,62,90,40,54,24,62,59,68,55,69,91,75,72,49,86,62,63,71,88,49,69,47,50,49,54,40,51,41,47,45,69,76,72,53,89,78,46,63,23,39,31,21,46,68,31,26,35,17,54,67,50,23,41,37,50,61,76,57,56,36,44,32,42,35,38,27,18,71,44,61,67,24,41,54,40,17,51,54,22,27,39,73,54,62,54,94,60,91,59,52,76,48,85,52,100,62,37,41,36,41,38,50,96,89,23,42,36,41,35,33,49,35,60,54,63,68,74,32,62,96,40,77,28,60,30,24,36,38,61,62,70,44,30,81,88,54,34,70,52,62,79,56,44,65,39,51,52,48,48,30,16,52,67,16,68,14,41,29,41,35,18,39,48,55,76,32,49,68,61,49,54,50,28,28,60,74,73,63,36,54,73,47,80,56,80,40,75,43,83,37,59,46,78,46,57,81,79,46,70,83,55,43,62,88,56,94,72,83,71,74,74,58,65,69,60,49,42,73,69,74,43,60,90,46,106,46,80,55,34,60,29,85,43,32,39,24,28,31,37,38,38,118

Sequence (294 aa):
MNNYRLITDADLANQRLLNNEIEEMSVEKPLLSLEPLLLAQLAPPATFLMGYDDVTVGLPNPSNGDAFPHPSMMHFVLAKFLKEEIKQVESLADFGCGAGFLGAYAGAKLSPTKLFFSDLSPSSIIASANNYSRNNITSEPKVEQLPDRLKLSHNEREVELVAGDVLYSVMGRQFGIAVACPIYIPGIVQVFPQAYAVFGQAAKSSSAKFIFSHSSLTDEHIIESAKHIGAKLELGVASLEMPLIVDTADPLRAGRDPLGDGPNVSYLKTLGLKDSDSPRSHYAHEIKVSIMSF

Mean predicted aligned error: 7.94 Å